Protein AF-A0A3D8QFD7-F1 (afdb_monomer)

Nearest PDB structures (foldseek):
  3e4g-assembly1_A  TM=6.552E-01  e=3.205E-01  Bos taurus
  3e2j-assembly4_D  TM=5.083E-01  e=9.705E-02  Bos taurus
  5jh5-assembly1_A  TM=3.296E-01  e=4.564E-02  Homo sapiens
  3mxt-assembly1_A  TM=2.312E-01  e=1.127E+00  Campylobacter jejuni subsp. jejuni NCTC 11168 = ATCC 700819
  2zpu-assembly1_A  TM=3.518E-01  e=4.784E+00  Schizosaccharomyces pombe

pLDDT: mean 76.72, std 21.66, range [30.0, 97.69]

Solvent-accessible surface area (backbone atoms only — not comparable to full-atom values): 16270 Å² total; per-residue (Å²): 111,67,71,58,43,31,63,76,39,24,69,65,32,31,78,73,60,31,69,44,80,48,80,38,54,75,74,86,64,56,57,65,59,60,56,55,72,65,48,39,92,82,53,44,34,35,28,34,40,36,38,33,28,62,74,32,46,68,71,53,61,56,49,54,49,70,32,55,24,30,32,26,42,33,44,30,39,69,95,67,84,76,78,70,64,93,84,58,92,65,67,62,33,71,66,37,41,68,52,41,40,52,49,28,53,37,23,68,75,69,58,22,38,58,49,23,29,33,41,37,42,29,44,30,68,67,26,40,51,66,33,50,49,25,54,60,54,35,81,46,46,44,38,42,36,38,31,45,22,60,36,42,58,62,49,46,76,76,47,72,48,64,59,32,35,81,72,49,79,39,84,42,83,75,76,58,70,64,57,55,39,52,53,57,49,64,70,45,74,89,50,64,72,71,77,47,40,18,35,39,39,40,34,39,37,70,71,85,76,73,86,63,88,69,89,58,95,43,47,22,36,34,32,34,37,68,86,71,61,87,81,70,74,81,76,76,80,78,70,88,72,85,81,84,80,85,89,80,90,87,91,86,88,88,84,90,81,80,90,84,87,81,88,79,91,78,77,77,75,76,74,66,70,83,79,117

Organism: NCBI:txid1810919

Structure (mmCIF, N/CA/C/O backbone):
data_AF-A0A3D8QFD7-F1
#
_entry.id   AF-A0A3D8QFD7-F1
#
loop_
_atom_site.group_PDB
_atom_site.id
_atom_site.type_symbol
_atom_site.label_atom_id
_atom_site.label_alt_id
_atom_site.label_comp_id
_atom_site.label_asym_id
_atom_site.label_entity_id
_atom_site.label_seq_id
_atom_site.pdbx_PDB_ins_code
_atom_site.Cartn_x
_atom_site.Cartn_y
_atom_site.Cartn_z
_atom_site.occupancy
_atom_site.B_iso_or_equiv
_atom_site.auth_seq_id
_atom_site.auth_comp_id
_atom_site.auth_asym_id
_atom_site.auth_atom_id
_atom_site.pdbx_PDB_model_num
ATOM 1 N N . MET A 1 1 ? -14.743 15.882 12.146 1.00 81.38 1 MET A N 1
ATOM 2 C CA . MET A 1 1 ? -16.026 15.329 12.632 1.00 81.38 1 MET A CA 1
ATOM 3 C C . MET A 1 1 ? -16.192 13.847 12.290 1.00 81.38 1 MET A C 1
ATOM 5 O O . MET A 1 1 ? -16.342 13.070 13.218 1.00 81.38 1 MET A O 1
ATOM 9 N N . TRP A 1 2 ? -16.069 13.422 11.021 1.00 90.62 2 TRP A N 1
ATOM 10 C CA . TRP A 1 2 ? -16.277 12.012 10.620 1.00 90.62 2 TRP A CA 1
ATOM 11 C C . TRP A 1 2 ? -15.454 10.986 11.425 1.00 90.62 2 TRP A C 1
ATOM 13 O O . TRP A 1 2 ? -16.029 10.057 11.969 1.00 90.62 2 TRP A O 1
ATOM 23 N N . LYS A 1 3 ? -14.139 11.197 11.612 1.00 88.62 3 LYS A N 1
ATOM 24 C CA . LYS A 1 3 ? -13.280 10.286 12.407 1.00 88.62 3 LYS A CA 1
ATOM 25 C C . LYS A 1 3 ? -13.788 10.073 13.839 1.00 88.62 3 LYS A C 1
ATOM 27 O O . LYS A 1 3 ? -13.703 8.962 14.354 1.00 88.62 3 LYS A O 1
ATOM 32 N N . LEU A 1 4 ? -14.312 11.123 14.476 1.00 88.50 4 LEU A N 1
ATOM 33 C CA . LEU A 1 4 ? -14.867 11.035 15.829 1.00 88.50 4 LEU A CA 1
ATOM 34 C C . LEU A 1 4 ? -16.116 10.147 15.828 1.00 88.50 4 LEU A C 1
ATOM 36 O O . LEU A 1 4 ? -16.196 9.211 16.616 1.00 88.50 4 LEU A O 1
ATOM 40 N N . LEU A 1 5 ? -17.034 10.386 14.888 1.00 89.19 5 LEU A N 1
ATOM 41 C CA . LEU A 1 5 ? -18.240 9.573 14.721 1.00 89.19 5 LEU A CA 1
ATOM 42 C C . LEU A 1 5 ? -17.896 8.115 14.399 1.00 89.19 5 LEU A C 1
ATOM 44 O O . LEU A 1 5 ? -18.433 7.218 15.031 1.00 89.19 5 LEU A O 1
ATOM 48 N N . ALA A 1 6 ? -16.933 7.874 13.508 1.00 89.38 6 ALA A N 1
ATOM 49 C CA . ALA A 1 6 ? -16.492 6.530 13.132 1.00 89.38 6 ALA A CA 1
ATOM 50 C C . ALA A 1 6 ? -15.822 5.781 14.293 1.00 89.38 6 ALA A C 1
ATOM 52 O O . ALA A 1 6 ? -15.779 4.555 14.314 1.00 89.38 6 ALA A O 1
ATOM 53 N N . THR A 1 7 ? -15.280 6.516 15.265 1.00 88.31 7 THR A N 1
ATOM 54 C CA . THR A 1 7 ? -14.644 5.930 16.447 1.00 88.31 7 THR A CA 1
ATOM 55 C C . THR A 1 7 ? -15.668 5.626 17.541 1.00 88.31 7 THR A C 1
ATOM 57 O O . THR A 1 7 ? -15.580 4.561 18.146 1.00 88.31 7 THR A O 1
ATOM 60 N N . VAL A 1 8 ? -16.624 6.532 17.785 1.00 90.50 8 VAL A N 1
ATOM 61 C CA . VAL A 1 8 ? -17.597 6.438 18.893 1.00 90.50 8 VAL A CA 1
ATOM 62 C C . VAL A 1 8 ? -18.866 5.668 18.502 1.00 90.50 8 VAL A C 1
ATOM 64 O O . VAL A 1 8 ? -19.419 4.953 19.330 1.00 90.50 8 VAL A O 1
ATOM 67 N N . TYR A 1 9 ? -19.301 5.772 17.245 1.00 89.00 9 TYR A N 1
ATOM 68 C CA . TYR A 1 9 ? -20.552 5.207 16.725 1.00 89.00 9 TYR A CA 1
ATOM 69 C C . TYR A 1 9 ? -20.335 4.429 15.411 1.00 89.00 9 TYR A C 1
ATOM 71 O O . TYR A 1 9 ? -20.946 4.759 14.391 1.00 89.00 9 TYR A O 1
ATOM 79 N N . PRO A 1 10 ? -19.437 3.424 15.375 1.00 85.94 10 PRO A N 1
ATOM 80 C CA . PRO A 1 10 ? -19.068 2.752 14.129 1.00 85.94 10 PRO A CA 1
ATOM 81 C C . PRO A 1 10 ? -20.246 2.061 13.438 1.00 85.94 10 PRO A C 1
ATOM 83 O O . PRO A 1 10 ? -20.370 2.175 12.224 1.00 85.94 10 PRO A O 1
ATOM 86 N N . SER A 1 11 ? -21.126 1.398 14.192 1.00 86.19 11 SER A N 1
ATOM 87 C CA . SER A 1 11 ? -22.285 0.682 13.641 1.00 86.19 11 SER A CA 1
ATOM 88 C C . SER A 1 11 ? -23.317 1.640 13.045 1.00 86.19 11 SER A C 1
ATOM 90 O O . SER A 1 11 ? -23.736 1.472 11.908 1.00 86.19 11 SER A O 1
ATOM 92 N N . GLN A 1 12 ? -23.658 2.712 13.765 1.00 86.38 12 GLN A N 1
ATOM 93 C CA . GLN A 1 12 ? -24.614 3.714 13.283 1.00 86.38 12 GLN A CA 1
ATOM 94 C C . GLN A 1 12 ? -24.064 4.471 12.071 1.00 86.38 12 GLN A C 1
ATOM 96 O O . GLN A 1 12 ? -24.800 4.806 11.142 1.00 86.38 12 GLN A O 1
ATOM 101 N N . LEU A 1 13 ? -22.756 4.747 12.064 1.00 85.31 13 LEU A N 1
ATOM 102 C CA . LEU A 1 13 ? -22.119 5.398 10.928 1.00 85.31 13 LEU A CA 1
ATOM 103 C C . LEU A 1 13 ? -22.023 4.462 9.722 1.00 85.31 13 LEU A C 1
ATOM 105 O O . LEU A 1 13 ? -22.154 4.926 8.597 1.00 85.31 13 LEU A O 1
ATOM 109 N N . ALA A 1 14 ? -21.841 3.160 9.932 1.00 83.06 14 ALA A N 1
ATOM 110 C CA . ALA A 1 14 ? -21.864 2.182 8.853 1.00 83.06 14 ALA A CA 1
ATOM 111 C C . ALA A 1 14 ? -23.217 2.126 8.132 1.00 83.06 14 ALA A C 1
ATOM 113 O O . ALA A 1 14 ? -23.252 1.951 6.918 1.00 83.06 14 ALA A O 1
ATOM 114 N N . GLU A 1 15 ? -24.317 2.326 8.857 1.00 83.00 15 GLU A N 1
ATOM 115 C CA . GLU A 1 15 ? -25.666 2.368 8.282 1.00 83.00 15 GLU A CA 1
ATOM 116 C C . GLU A 1 15 ? -25.946 3.666 7.507 1.00 83.00 15 GLU A C 1
ATOM 118 O O . GLU A 1 15 ? -26.703 3.660 6.539 1.00 83.00 15 GLU A O 1
ATOM 123 N N . THR A 1 16 ? -25.343 4.784 7.924 1.00 82.44 16 THR A N 1
ATOM 124 C CA . THR A 1 16 ? -25.691 6.128 7.429 1.00 82.44 16 THR A CA 1
ATOM 125 C C . THR A 1 16 ? -24.664 6.714 6.459 1.00 82.44 16 THR A C 1
ATOM 127 O O . THR A 1 16 ? -25.022 7.159 5.372 1.00 82.44 16 THR A O 1
ATOM 130 N N . GLU A 1 17 ? -23.382 6.697 6.820 1.00 82.75 17 GLU A N 1
ATOM 131 C CA . GLU A 1 17 ? -22.266 7.231 6.031 1.00 82.75 17 GLU A CA 1
ATOM 132 C C . GLU A 1 17 ? -21.045 6.306 6.117 1.00 82.75 17 GLU A C 1
ATOM 134 O O . GLU A 1 17 ? -19.971 6.666 6.618 1.00 82.75 17 GLU A O 1
ATOM 139 N N . GLN A 1 18 ? -21.205 5.094 5.582 1.00 85.50 18 GLN A N 1
ATOM 140 C CA . GLN A 1 18 ? -20.162 4.073 5.599 1.00 85.50 18 GLN A CA 1
ATOM 141 C C . GLN A 1 18 ? -18.865 4.516 4.910 1.00 85.50 18 GLN A C 1
ATOM 143 O O . GLN A 1 18 ? -17.789 4.039 5.249 1.00 85.50 18 GLN A O 1
ATOM 148 N N . TYR A 1 19 ? -18.944 5.401 3.920 1.00 91.06 19 TYR A N 1
ATOM 149 C CA . TYR A 1 19 ? -17.808 5.785 3.093 1.00 91.06 19 TYR A CA 1
ATOM 150 C C . TYR A 1 19 ? -17.572 7.289 3.150 1.00 91.06 19 TYR A C 1
ATOM 152 O O . TYR A 1 19 ? -18.473 8.082 2.873 1.00 91.06 19 TYR A O 1
ATOM 160 N N . ARG A 1 20 ? -16.329 7.683 3.434 1.00 93.31 20 ARG A N 1
ATOM 161 C CA . ARG A 1 20 ? -15.883 9.072 3.362 1.00 93.31 20 ARG A CA 1
ATOM 162 C C . ARG A 1 20 ? -14.625 9.185 2.526 1.00 93.31 20 ARG A C 1
ATOM 164 O O . ARG A 1 20 ? -13.638 8.530 2.825 1.00 93.31 20 ARG A O 1
ATOM 171 N N . SER A 1 21 ? -14.642 10.080 1.545 1.00 93.31 21 SER A N 1
ATOM 172 C CA . SER A 1 21 ? -13.460 10.420 0.754 1.00 93.31 21 SER A CA 1
ATOM 173 C C . SER A 1 21 ? -12.894 11.776 1.171 1.00 93.31 21 SER A C 1
ATOM 175 O O . SER A 1 21 ? -13.648 12.719 1.442 1.00 93.31 21 SER A O 1
ATOM 177 N N . VAL A 1 22 ? -11.569 11.864 1.258 1.00 94.00 22 VAL A N 1
ATOM 178 C CA . VAL A 1 22 ? -10.815 13.095 1.494 1.00 94.00 22 VAL A CA 1
ATOM 179 C C . VAL A 1 22 ? -9.602 13.098 0.571 1.00 94.00 22 VAL A C 1
ATOM 181 O O . VAL A 1 22 ? -8.750 12.218 0.658 1.00 94.00 22 VAL A O 1
ATOM 184 N N . GLU A 1 23 ? -9.512 14.115 -0.280 1.00 93.19 23 GLU A N 1
ATOM 185 C CA . GLU A 1 23 ? -8.399 14.306 -1.208 1.00 93.19 23 GLU A CA 1
ATOM 186 C C . GLU A 1 23 ? -7.603 15.557 -0.812 1.00 93.19 23 GLU A C 1
ATOM 188 O O . GLU A 1 23 ? -8.161 16.645 -0.659 1.00 93.19 23 GLU A O 1
ATOM 193 N N . ILE A 1 24 ? -6.291 15.402 -0.630 1.00 91.38 24 ILE A N 1
ATOM 194 C CA . ILE A 1 24 ? -5.345 16.481 -0.339 1.00 91.38 24 ILE A CA 1
ATOM 195 C C . ILE A 1 24 ? -4.365 16.572 -1.506 1.00 91.38 24 ILE A C 1
ATOM 197 O O . ILE A 1 24 ? -3.350 15.886 -1.515 1.00 91.38 24 ILE A O 1
ATOM 201 N N . GLU A 1 25 ? -4.653 17.411 -2.498 1.00 86.50 25 GLU A N 1
ATOM 202 C CA . GLU A 1 25 ? -3.818 17.519 -3.707 1.00 86.50 25 GLU A CA 1
ATOM 203 C C . GLU A 1 25 ? -2.448 18.151 -3.428 1.00 86.50 25 GLU A C 1
ATOM 205 O O . GLU A 1 25 ? -1.437 17.688 -3.945 1.00 86.50 25 GLU A O 1
ATOM 210 N N . ASN A 1 26 ? -2.415 19.172 -2.566 1.00 85.31 26 ASN A N 1
ATOM 211 C CA . ASN A 1 26 ? -1.213 19.929 -2.220 1.00 85.31 26 ASN A CA 1
ATOM 212 C C . ASN A 1 26 ? -0.968 19.858 -0.705 1.00 85.31 26 ASN A C 1
ATOM 214 O O . ASN A 1 26 ? -1.520 20.677 0.042 1.00 85.31 26 ASN A O 1
ATOM 218 N N . PRO A 1 27 ? -0.193 18.865 -0.230 1.00 85.50 27 PRO A N 1
ATOM 219 C CA . PRO A 1 27 ? 0.127 18.699 1.184 1.00 85.50 27 PRO A CA 1
ATOM 220 C C . PRO A 1 27 ? 0.808 19.953 1.751 1.00 85.50 27 PRO A C 1
ATOM 222 O O . PRO A 1 27 ? 1.834 20.392 1.243 1.00 85.50 27 PRO A O 1
ATOM 225 N N . LYS A 1 28 ? 0.227 20.536 2.807 1.00 87.44 28 LYS A N 1
ATOM 226 C CA . LYS A 1 28 ? 0.777 21.712 3.517 1.00 87.44 28 LYS A CA 1
ATOM 227 C C . LYS A 1 28 ? 1.447 21.357 4.844 1.00 87.44 28 LYS A C 1
ATOM 229 O O . LYS A 1 28 ? 2.180 22.165 5.399 1.00 87.44 28 LYS A O 1
ATOM 234 N N . LEU A 1 29 ? 1.138 20.177 5.372 1.00 88.31 29 LEU A N 1
ATOM 235 C CA . LEU A 1 29 ? 1.730 19.618 6.586 1.00 88.31 29 LEU A CA 1
ATOM 236 C C . LEU A 1 29 ? 2.776 18.565 6.221 1.00 88.31 29 LEU A C 1
ATOM 238 O O . LEU A 1 29 ? 2.848 18.123 5.072 1.00 88.31 29 LEU A O 1
ATOM 242 N N . SER A 1 30 ? 3.554 18.120 7.209 1.00 89.44 30 SER A N 1
ATOM 243 C CA . SER A 1 30 ? 4.461 16.998 6.991 1.00 89.44 30 SER A CA 1
ATOM 244 C C . SER A 1 30 ? 3.670 15.725 6.665 1.00 89.44 30 SER A C 1
ATOM 246 O O . SER A 1 30 ? 2.554 15.517 7.154 1.00 89.44 30 SER A O 1
ATOM 248 N N . MET A 1 31 ? 4.253 14.826 5.871 1.00 90.25 31 MET A N 1
ATOM 249 C CA . MET A 1 31 ? 3.614 13.538 5.578 1.00 90.25 31 MET A CA 1
ATOM 250 C C . MET A 1 31 ? 3.329 12.727 6.836 1.00 90.25 31 MET A C 1
ATOM 252 O O . MET A 1 31 ? 2.292 12.074 6.926 1.00 90.25 31 MET A O 1
ATOM 256 N N . LYS A 1 32 ? 4.208 12.813 7.838 1.00 91.31 32 LYS A N 1
ATOM 257 C CA . LYS A 1 32 ? 4.000 12.181 9.141 1.00 91.31 32 LYS A CA 1
ATOM 258 C C . LYS A 1 32 ? 2.690 12.643 9.788 1.00 91.31 32 LYS A C 1
ATOM 260 O O . LYS A 1 32 ? 1.946 11.807 10.304 1.00 91.31 32 LYS A O 1
ATOM 265 N N . ASP A 1 33 ? 2.384 13.938 9.714 1.00 92.69 33 ASP A N 1
ATOM 266 C CA . ASP A 1 33 ? 1.154 14.496 10.277 1.00 92.69 33 ASP A CA 1
ATOM 267 C C . ASP A 1 33 ? -0.071 13.981 9.522 1.00 92.69 33 ASP A C 1
ATOM 269 O O . ASP A 1 33 ? -1.012 13.498 10.150 1.00 92.69 33 ASP A O 1
ATOM 273 N N . TYR A 1 34 ? -0.045 13.966 8.186 1.00 94.25 34 TYR A N 1
ATOM 274 C CA . TYR A 1 34 ? -1.146 13.404 7.398 1.00 94.25 34 TYR A CA 1
ATOM 275 C C . TYR A 1 34 ? -1.375 11.915 7.675 1.00 94.25 34 TYR A C 1
ATOM 277 O O . TYR A 1 34 ? -2.513 11.501 7.896 1.00 94.25 34 TYR A O 1
ATOM 285 N N . LEU A 1 35 ? -0.314 11.106 7.729 1.00 93.69 35 LEU A N 1
ATOM 286 C CA . LEU A 1 35 ? -0.432 9.679 8.037 1.00 93.69 35 LEU A CA 1
ATOM 287 C C . LEU A 1 35 ? -0.974 9.460 9.458 1.00 93.69 35 LEU A C 1
ATOM 289 O O . LEU A 1 35 ? -1.776 8.551 9.672 1.00 93.69 35 LEU A O 1
ATOM 293 N N . SER A 1 36 ? -0.630 10.321 10.423 1.00 92.69 36 SER A N 1
ATOM 294 C CA . SER A 1 36 ? -1.177 10.249 11.786 1.00 92.69 36 SER A CA 1
ATOM 295 C C . SER A 1 36 ? -2.704 10.408 11.832 1.00 92.69 36 SER A C 1
ATOM 297 O O . SER A 1 36 ? -3.374 9.752 12.634 1.00 92.69 36 SER A O 1
ATOM 299 N N . LEU A 1 37 ? -3.286 11.194 10.917 1.00 92.06 37 LEU A N 1
ATOM 300 C CA . LEU A 1 37 ? -4.737 11.386 10.832 1.00 92.06 37 LEU A CA 1
ATOM 301 C C . LEU A 1 37 ? -5.470 10.093 10.457 1.00 92.06 37 LEU A C 1
ATOM 303 O O . LEU A 1 37 ? -6.609 9.891 10.887 1.00 92.06 37 LEU A O 1
ATOM 307 N N . THR A 1 38 ? -4.805 9.196 9.729 1.00 92.81 38 THR A N 1
ATOM 308 C CA . THR A 1 38 ? -5.383 7.932 9.250 1.00 92.81 38 THR A CA 1
ATOM 309 C C . THR A 1 38 ? -5.340 6.804 10.287 1.00 92.81 38 THR A C 1
ATOM 311 O O . THR A 1 38 ? -6.048 5.810 10.155 1.00 92.81 38 THR A O 1
ATOM 314 N N . LYS A 1 39 ? -4.574 6.962 11.371 1.00 93.25 39 LYS A N 1
ATOM 315 C CA . LYS A 1 39 ? -4.436 5.924 12.398 1.00 93.25 39 LYS A CA 1
ATOM 316 C C . LYS A 1 39 ? -5.698 5.792 13.256 1.00 93.25 39 LYS A C 1
ATOM 318 O O . LYS A 1 39 ? -6.272 6.797 13.699 1.00 93.25 39 LYS A O 1
ATOM 323 N N . SER A 1 40 ? -6.080 4.543 13.515 1.00 89.75 40 SER A N 1
ATOM 324 C CA . SER A 1 40 ? -7.127 4.146 14.457 1.00 89.75 40 SER A CA 1
ATOM 325 C C . SER A 1 40 ? -6.628 3.010 15.342 1.00 89.75 40 SER A C 1
ATOM 327 O O . SER A 1 40 ? -6.365 1.917 14.843 1.00 89.75 40 SER A O 1
ATOM 329 N N . ASP A 1 41 ? -6.517 3.252 16.648 1.00 85.56 41 ASP A N 1
ATOM 330 C CA . ASP A 1 41 ? -6.096 2.218 17.601 1.00 85.56 41 ASP A CA 1
ATOM 331 C C . ASP A 1 41 ? -7.219 1.223 17.916 1.00 85.56 41 ASP A C 1
ATOM 333 O O . ASP A 1 41 ? -6.947 0.051 18.161 1.00 85.56 41 ASP A O 1
ATOM 337 N N . SER A 1 42 ? -8.481 1.665 17.860 1.00 87.31 42 SER A N 1
ATOM 338 C CA . SER A 1 42 ? -9.645 0.808 18.113 1.00 87.31 42 SER A CA 1
ATOM 339 C C . SER A 1 42 ? -10.022 -0.077 16.926 1.00 87.31 42 SER A C 1
ATOM 341 O O . SER A 1 42 ? -10.805 -1.004 17.091 1.00 87.31 42 SER A O 1
ATOM 343 N N . LEU A 1 43 ? -9.484 0.199 15.729 1.00 89.44 43 LEU A N 1
ATOM 344 C CA . LEU A 1 43 ? -9.814 -0.495 14.475 1.00 89.44 43 LEU A CA 1
ATOM 345 C C . LEU A 1 43 ? -11.306 -0.431 14.083 1.00 89.44 43 LEU A C 1
ATOM 347 O O . LEU A 1 43 ? -11.730 -1.161 13.190 1.00 89.44 43 LEU A O 1
ATOM 351 N N . ASN A 1 44 ? -12.075 0.484 14.686 1.00 90.56 44 ASN A N 1
ATOM 352 C CA . ASN A 1 44 ? -13.515 0.671 14.446 1.00 90.56 44 ASN A CA 1
ATOM 353 C C . ASN A 1 44 ? -13.855 1.147 13.025 1.00 90.56 44 ASN A C 1
ATOM 355 O O . ASN A 1 44 ? -15.009 1.118 12.616 1.00 90.56 44 ASN A O 1
ATOM 359 N N . TRP A 1 45 ? -12.857 1.611 12.277 1.00 92.88 45 TRP A N 1
ATOM 360 C CA . TRP A 1 45 ? -12.989 2.086 10.906 1.00 92.88 45 TRP A CA 1
ATOM 361 C C . TRP A 1 45 ? -11.704 1.791 10.134 1.00 92.88 45 TRP A C 1
ATOM 363 O O . TRP A 1 45 ? -10.616 1.695 10.714 1.00 92.88 45 TRP A O 1
ATOM 373 N N . ARG A 1 46 ? -11.824 1.631 8.818 1.00 93.94 46 ARG A N 1
ATOM 374 C CA . ARG A 1 46 ? -10.744 1.214 7.916 1.00 93.94 46 ARG A CA 1
ATOM 375 C C . ARG A 1 46 ? -10.246 2.373 7.069 1.00 93.94 46 ARG A C 1
ATOM 377 O O . ARG A 1 46 ? -10.978 3.327 6.818 1.00 93.94 46 ARG A O 1
ATOM 384 N N . VAL A 1 47 ? -9.003 2.264 6.609 1.00 95.94 47 VAL A N 1
ATOM 385 C CA . VAL A 1 47 ? -8.395 3.240 5.699 1.00 95.94 47 VAL A CA 1
ATOM 386 C C . VAL A 1 47 ? -8.050 2.598 4.374 1.00 95.94 47 VAL A C 1
ATOM 388 O O . VAL A 1 47 ? -7.396 1.555 4.320 1.00 95.94 47 VAL A O 1
ATOM 391 N N . VAL A 1 48 ? -8.460 3.276 3.318 1.00 96.50 48 VAL A N 1
ATOM 392 C CA . VAL A 1 48 ? -7.995 3.107 1.951 1.00 96.50 48 VAL A CA 1
ATOM 393 C C . VAL A 1 48 ? -7.065 4.289 1.685 1.00 96.50 48 VAL A C 1
ATOM 395 O O . VAL A 1 48 ? -7.507 5.430 1.736 1.00 96.50 48 VAL A O 1
ATOM 398 N N . LEU A 1 49 ? -5.766 4.040 1.517 1.00 97.06 49 LEU A N 1
ATOM 399 C CA . LEU A 1 49 ? -4.758 5.098 1.402 1.00 97.06 49 LEU A CA 1
ATOM 400 C C . LEU A 1 49 ? -4.223 5.166 -0.023 1.00 97.06 49 LEU A C 1
ATOM 402 O O . LEU A 1 49 ? -3.633 4.203 -0.506 1.00 97.06 49 LEU A O 1
ATOM 406 N N . THR A 1 50 ? -4.353 6.329 -0.646 1.00 95.12 50 THR A N 1
ATOM 407 C CA . THR A 1 50 ? -3.751 6.639 -1.942 1.00 95.12 50 THR A CA 1
ATOM 408 C C . THR A 1 50 ? -2.674 7.703 -1.737 1.00 95.12 50 THR A C 1
ATOM 410 O O . THR A 1 50 ? -2.959 8.796 -1.256 1.00 95.12 50 THR A O 1
ATOM 413 N N . LEU A 1 51 ? -1.421 7.393 -2.062 1.00 93.31 51 LEU A N 1
ATOM 414 C CA . LEU A 1 51 ? -0.266 8.238 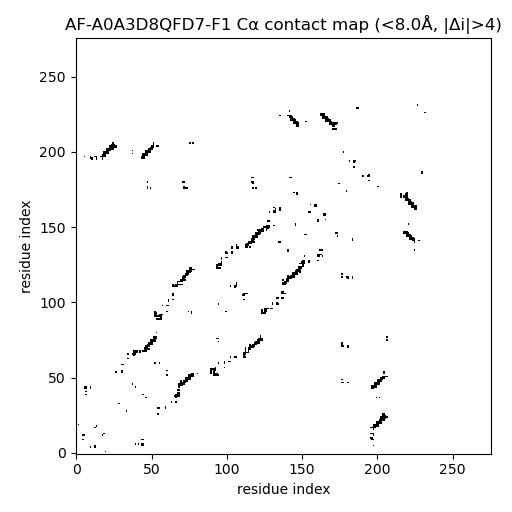-1.765 1.00 93.31 51 LEU A CA 1
ATOM 415 C C . LEU A 1 51 ? 0.592 8.469 -3.009 1.00 93.31 51 LEU A C 1
ATOM 417 O O . LEU A 1 51 ? 1.104 7.526 -3.613 1.00 93.31 51 LEU A O 1
ATOM 421 N N . ALA A 1 52 ? 0.809 9.735 -3.358 1.00 90.00 52 ALA A N 1
ATOM 422 C CA . ALA A 1 52 ? 1.852 10.104 -4.302 1.00 90.00 52 ALA A CA 1
ATOM 423 C C . ALA A 1 52 ? 3.214 10.096 -3.583 1.00 90.00 52 ALA A C 1
ATOM 425 O O . ALA A 1 52 ? 3.459 10.897 -2.678 1.00 90.00 52 ALA A O 1
ATOM 426 N N . SER A 1 53 ? 4.107 9.189 -3.982 1.00 86.75 53 SER A N 1
ATOM 427 C CA . SER A 1 53 ? 5.426 8.990 -3.361 1.00 86.75 53 SER A CA 1
ATOM 428 C C . SER A 1 53 ? 6.320 10.231 -3.440 1.00 86.75 53 SER A C 1
ATOM 430 O O . SER A 1 53 ? 7.194 10.404 -2.602 1.00 86.75 53 SER A O 1
ATOM 432 N N . SER A 1 54 ? 6.053 11.151 -4.374 1.00 83.94 54 SER A N 1
ATOM 433 C CA . SER A 1 54 ? 6.767 12.427 -4.506 1.00 83.94 54 SER A CA 1
ATOM 434 C C . SER A 1 54 ? 6.695 13.325 -3.275 1.00 83.94 54 SER A C 1
ATOM 436 O O . SER A 1 54 ? 7.553 14.184 -3.111 1.00 83.94 54 SER A O 1
ATOM 438 N N . TYR A 1 55 ? 5.692 13.138 -2.416 1.00 84.50 55 TYR A N 1
ATOM 439 C CA . TYR A 1 55 ? 5.554 13.904 -1.179 1.00 84.50 55 TYR A CA 1
ATOM 440 C C . TYR A 1 55 ? 6.141 13.182 0.037 1.00 84.50 55 TYR A C 1
ATOM 442 O O . TYR A 1 55 ? 6.226 13.792 1.096 1.00 84.50 55 TYR A O 1
ATOM 450 N N . ALA A 1 56 ? 6.550 11.914 -0.094 1.00 87.88 56 ALA A N 1
ATOM 451 C CA . ALA A 1 56 ? 6.993 11.075 1.015 1.00 87.88 56 ALA A CA 1
ATOM 452 C C . ALA A 1 56 ? 8.470 10.671 0.893 1.00 87.88 56 ALA A C 1
ATOM 454 O O . ALA A 1 56 ? 8.951 10.231 -0.149 1.00 87.88 56 ALA A O 1
ATOM 455 N N . ARG A 1 57 ? 9.188 10.757 2.009 1.00 89.69 57 ARG A N 1
ATOM 456 C CA . ARG A 1 57 ? 10.547 10.245 2.197 1.00 89.69 57 ARG A CA 1
ATOM 457 C C . ARG A 1 57 ? 10.513 8.786 2.643 1.00 89.69 57 ARG A C 1
ATOM 459 O O . ARG A 1 57 ? 9.502 8.287 3.139 1.00 89.69 57 ARG A O 1
ATOM 466 N N . ILE A 1 58 ? 11.663 8.115 2.566 1.00 91.00 58 ILE A N 1
ATOM 467 C CA . ILE A 1 58 ? 11.826 6.713 2.996 1.00 91.00 58 ILE A CA 1
ATOM 468 C C . ILE A 1 58 ? 11.217 6.434 4.386 1.00 91.00 58 ILE A C 1
ATOM 470 O O . ILE A 1 58 ? 10.450 5.476 4.487 1.00 91.00 58 ILE A O 1
ATOM 474 N N . PRO A 1 59 ? 11.477 7.229 5.449 1.00 91.94 59 PRO A N 1
ATOM 475 C CA . PRO A 1 59 ? 10.919 6.934 6.771 1.00 91.94 59 PRO A CA 1
ATOM 476 C C . PRO A 1 59 ? 9.390 7.010 6.806 1.00 91.94 59 PRO A C 1
ATOM 478 O O . PRO A 1 59 ? 8.752 6.253 7.529 1.00 91.94 59 PRO A O 1
ATOM 481 N N . GLU A 1 60 ? 8.797 7.900 6.011 1.00 93.00 60 GLU A N 1
ATOM 482 C CA . GLU A 1 60 ? 7.345 8.065 5.928 1.00 93.00 60 GLU A CA 1
ATOM 483 C C . GLU A 1 60 ? 6.708 6.901 5.157 1.00 93.00 60 GLU A C 1
ATOM 485 O O . GLU A 1 60 ? 5.680 6.384 5.588 1.00 93.00 60 GLU A O 1
ATOM 490 N N . LEU A 1 61 ? 7.355 6.421 4.086 1.00 93.81 61 LEU A N 1
ATOM 491 C CA . LEU A 1 61 ? 6.937 5.213 3.368 1.00 93.81 61 LEU A CA 1
ATOM 492 C C . LEU A 1 61 ? 7.032 3.968 4.259 1.00 93.81 61 LEU A C 1
ATOM 494 O O . LEU A 1 61 ? 6.087 3.185 4.330 1.00 93.81 61 LEU A O 1
ATOM 498 N N . VAL A 1 62 ? 8.136 3.790 4.989 1.00 95.00 62 VAL A N 1
ATOM 499 C CA . VAL A 1 62 ? 8.265 2.694 5.964 1.00 95.00 62 VAL A CA 1
ATOM 500 C C . VAL A 1 62 ? 7.189 2.821 7.048 1.00 95.00 62 VAL A C 1
ATOM 502 O O . VAL A 1 62 ? 6.514 1.838 7.339 1.00 95.00 62 VAL A O 1
ATOM 505 N N . GLY A 1 63 ? 6.944 4.035 7.551 1.00 94.38 63 GLY A N 1
ATOM 506 C CA . GLY A 1 63 ? 5.961 4.343 8.594 1.00 94.38 63 GLY A CA 1
ATOM 507 C C . GLY A 1 63 ? 4.495 4.059 8.240 1.00 94.38 63 GLY A C 1
ATOM 508 O O . GLY A 1 63 ? 3.659 4.018 9.144 1.00 94.38 63 GLY A O 1
ATOM 509 N N . ILE A 1 64 ? 4.159 3.783 6.972 1.00 96.38 64 ILE A N 1
ATOM 510 C CA . ILE A 1 64 ? 2.820 3.298 6.578 1.00 96.38 64 ILE A CA 1
ATOM 511 C C . ILE A 1 64 ? 2.450 2.022 7.356 1.00 96.38 64 ILE A C 1
ATOM 513 O O . ILE A 1 64 ? 1.282 1.819 7.687 1.00 96.38 64 ILE A O 1
ATOM 517 N N . SER A 1 65 ? 3.437 1.200 7.734 1.00 95.50 65 SER A N 1
ATOM 518 C CA . SER A 1 65 ? 3.234 -0.008 8.545 1.00 95.50 65 SER A CA 1
ATOM 519 C C . SER A 1 65 ? 2.592 0.252 9.910 1.00 95.50 65 SER A C 1
ATOM 521 O O . SER A 1 65 ? 2.020 -0.658 10.506 1.00 95.50 65 SER A O 1
ATOM 523 N N . GLU A 1 66 ? 2.690 1.478 10.429 1.00 95.44 66 GLU A N 1
ATOM 524 C CA . GLU A 1 66 ? 2.098 1.866 11.711 1.00 95.44 66 GLU A CA 1
ATOM 525 C C . GLU A 1 66 ? 0.575 2.075 11.623 1.00 95.44 66 GLU A C 1
ATOM 527 O O . GLU A 1 66 ? -0.096 2.173 12.652 1.00 95.44 66 GLU A O 1
ATOM 532 N N . ILE A 1 67 ? 0.005 2.148 10.415 1.00 96.25 67 ILE A N 1
ATOM 533 C CA . ILE A 1 67 ? -1.435 2.320 10.189 1.00 96.25 67 ILE A CA 1
ATOM 534 C C . ILE A 1 67 ? -2.113 0.948 10.276 1.00 96.25 67 ILE A C 1
ATOM 536 O O . ILE A 1 67 ? -2.348 0.265 9.280 1.00 96.25 67 ILE A O 1
ATOM 540 N N . LYS A 1 68 ? -2.436 0.523 11.499 1.00 94.69 68 LYS A N 1
ATOM 541 C CA . LYS A 1 68 ? -2.996 -0.814 11.769 1.00 94.69 68 LYS A CA 1
ATOM 542 C C . LYS A 1 68 ? -4.345 -1.064 11.091 1.00 94.69 68 LYS A C 1
ATOM 544 O O . LYS A 1 68 ? -4.656 -2.199 10.758 1.00 94.69 68 LYS A O 1
ATOM 549 N N . ASN A 1 69 ? -5.143 -0.024 10.866 1.00 94.81 69 ASN A N 1
ATOM 550 C CA . ASN A 1 69 ? -6.452 -0.107 10.218 1.00 94.81 69 ASN A CA 1
ATOM 551 C C . ASN A 1 69 ? -6.409 0.026 8.681 1.00 94.81 69 ASN A C 1
ATOM 553 O O . ASN A 1 69 ? -7.465 0.150 8.054 1.00 94.81 69 ASN A O 1
ATOM 557 N N . LEU A 1 70 ? -5.221 -0.008 8.070 1.00 96.69 70 LEU A N 1
ATOM 558 C CA . LEU A 1 70 ? -5.043 0.053 6.619 1.00 96.69 70 LEU A CA 1
ATOM 559 C C . LEU A 1 70 ? -5.572 -1.220 5.942 1.00 96.69 70 LEU A C 1
ATOM 561 O O . LEU A 1 70 ? -5.172 -2.331 6.291 1.00 96.69 70 LEU A O 1
ATOM 565 N N . CYS A 1 71 ? -6.455 -1.051 4.957 1.00 95.19 71 CYS A N 1
ATOM 566 C CA . CYS A 1 71 ? -7.106 -2.152 4.242 1.00 95.19 71 CYS A CA 1
ATOM 567 C C . CYS A 1 71 ? -6.800 -2.186 2.739 1.00 95.19 71 CYS A C 1
ATOM 569 O O . CYS A 1 71 ? -6.799 -3.259 2.132 1.00 95.19 71 CYS A O 1
ATOM 571 N N . ALA A 1 72 ? -6.458 -1.043 2.148 1.00 97.06 72 ALA A N 1
ATOM 572 C CA . ALA A 1 72 ? -5.969 -0.963 0.781 1.00 97.06 72 ALA A CA 1
ATOM 573 C C . ALA A 1 72 ? -4.957 0.177 0.642 1.00 97.06 72 ALA A C 1
ATOM 575 O O . ALA A 1 72 ? -5.076 1.196 1.325 1.00 97.06 72 ALA A O 1
ATOM 576 N N . LEU A 1 73 ? -3.975 -0.004 -0.238 1.00 97.69 73 LEU A N 1
ATOM 577 C CA . LEU A 1 73 ? -2.877 0.934 -0.453 1.00 97.69 73 LEU A CA 1
ATOM 578 C C . LEU A 1 73 ? -2.636 1.143 -1.951 1.00 97.69 73 LEU A C 1
ATOM 580 O O . LEU A 1 73 ? -2.464 0.172 -2.678 1.00 97.69 73 LEU A O 1
ATOM 584 N N . ASP A 1 74 ? -2.584 2.388 -2.407 1.00 95.50 74 ASP A N 1
ATOM 585 C CA . ASP A 1 74 ? -2.195 2.776 -3.766 1.00 95.50 74 ASP A CA 1
ATOM 586 C C . ASP A 1 74 ? -1.018 3.739 -3.667 1.00 95.50 74 ASP A C 1
ATOM 588 O O . ASP A 1 74 ? -1.126 4.790 -3.034 1.00 95.50 74 ASP A O 1
ATOM 592 N N . ILE A 1 75 ? 0.120 3.366 -4.248 1.00 94.06 75 ILE A N 1
ATOM 593 C CA . ILE A 1 75 ? 1.311 4.212 -4.273 1.00 94.06 75 ILE A CA 1
ATOM 594 C C . ILE A 1 75 ? 1.654 4.535 -5.713 1.00 94.06 75 ILE A C 1
ATOM 596 O O . ILE A 1 75 ? 2.006 3.654 -6.508 1.00 94.06 75 ILE A O 1
ATOM 600 N N . ALA A 1 76 ? 1.626 5.827 -6.019 1.00 90.00 76 ALA A N 1
ATOM 601 C CA . ALA A 1 76 ? 1.978 6.339 -7.328 1.00 90.00 76 ALA A CA 1
ATOM 602 C C . ALA A 1 76 ? 3.239 7.185 -7.271 1.00 90.00 76 ALA A C 1
ATOM 604 O O . ALA A 1 76 ? 3.342 8.094 -6.454 1.00 90.00 76 ALA A O 1
ATOM 605 N N . THR A 1 77 ? 4.164 6.933 -8.190 1.00 85.88 77 THR A N 1
ATOM 606 C CA . THR A 1 77 ? 5.284 7.843 -8.443 1.00 85.88 77 THR A CA 1
ATOM 607 C C . THR A 1 77 ? 4.933 8.698 -9.662 1.00 85.88 77 THR A C 1
ATOM 609 O O . THR A 1 77 ? 4.942 8.191 -10.785 1.00 85.88 77 THR A O 1
ATOM 612 N N . PRO A 1 78 ? 4.529 9.970 -9.494 1.00 69.81 78 PRO A N 1
ATOM 613 C CA . PRO A 1 78 ? 4.135 10.795 -10.630 1.00 69.81 78 PRO A CA 1
ATOM 614 C C . PRO A 1 78 ? 5.329 11.048 -11.562 1.00 69.81 78 PRO A C 1
ATOM 616 O O . PRO A 1 78 ? 6.402 11.449 -11.127 1.00 69.81 78 PRO A O 1
ATOM 619 N N . ALA A 1 79 ? 5.124 10.866 -12.871 1.00 56.97 79 ALA A N 1
ATOM 620 C CA . ALA A 1 79 ? 6.181 10.980 -13.886 1.00 56.97 79 ALA A CA 1
ATOM 621 C C . ALA A 1 79 ? 6.732 12.408 -14.093 1.00 56.97 79 ALA A C 1
ATOM 623 O O . ALA A 1 79 ? 7.747 12.585 -14.761 1.00 56.97 79 ALA A O 1
ATOM 624 N N . LYS A 1 80 ? 6.046 13.438 -13.582 1.00 53.78 80 LYS A N 1
ATOM 625 C CA . LYS A 1 80 ? 6.485 14.839 -13.635 1.00 53.78 80 LYS A CA 1
ATOM 626 C C . LYS A 1 80 ? 6.114 15.520 -12.324 1.00 53.78 80 LYS A C 1
ATOM 628 O O . LYS A 1 80 ? 4.924 15.727 -12.085 1.00 53.78 80 LYS A O 1
ATOM 633 N N . LEU A 1 81 ? 7.112 15.888 -11.519 1.00 52.66 81 LEU A N 1
ATOM 634 C CA . LEU A 1 81 ? 6.936 16.905 -10.485 1.00 52.66 81 LEU A CA 1
ATOM 635 C C . LEU A 1 81 ? 6.671 18.229 -11.197 1.00 52.66 81 LEU A C 1
ATOM 637 O O . LEU A 1 81 ? 7.595 18.865 -11.696 1.00 52.66 81 LEU A O 1
ATOM 641 N N . HIS A 1 82 ? 5.413 18.637 -11.299 1.00 44.12 82 HIS A N 1
ATOM 642 C CA . HIS A 1 82 ? 5.143 20.036 -11.581 1.00 44.12 82 HIS A CA 1
ATOM 643 C C . HIS A 1 82 ? 5.242 20.786 -10.254 1.00 44.12 82 HIS A C 1
ATOM 645 O O . HIS A 1 82 ? 4.438 20.562 -9.359 1.00 44.12 82 HIS A O 1
ATOM 651 N N . ALA A 1 83 ? 6.263 21.639 -10.152 1.00 43.44 83 ALA A N 1
ATOM 652 C CA . ALA A 1 83 ? 6.389 22.695 -9.153 1.00 43.44 83 ALA A CA 1
ATOM 653 C C . ALA A 1 83 ? 6.248 22.249 -7.684 1.00 43.44 83 ALA A C 1
ATOM 655 O O . ALA A 1 83 ? 5.375 22.741 -6.969 1.00 43.44 83 ALA A O 1
ATOM 656 N N . LEU A 1 84 ? 7.157 21.397 -7.190 1.00 50.34 84 LEU A N 1
ATOM 657 C CA . LEU A 1 84 ? 7.553 21.620 -5.797 1.00 50.34 84 LEU A CA 1
ATOM 658 C C . LEU A 1 84 ? 8.386 22.914 -5.766 1.00 50.34 84 LEU A C 1
ATOM 660 O O . LEU A 1 84 ? 9.228 23.085 -6.650 1.00 50.34 84 LEU A O 1
ATOM 664 N N . PRO A 1 85 ? 8.145 23.835 -4.816 1.00 44.50 85 PRO A N 1
ATOM 665 C CA . PRO A 1 85 ? 9.002 25.000 -4.632 1.00 44.50 85 PRO A CA 1
ATOM 666 C C . PRO A 1 85 ? 10.458 24.542 -4.500 1.00 44.50 85 PRO A C 1
ATOM 668 O O . PRO A 1 85 ? 10.720 23.589 -3.761 1.00 44.50 85 PRO A O 1
ATOM 671 N N . GLU A 1 86 ? 11.376 25.220 -5.198 1.00 45.59 86 GLU A N 1
ATOM 672 C CA . GLU A 1 86 ? 12.822 24.924 -5.224 1.00 45.59 86 GLU A CA 1
ATOM 673 C C . GLU A 1 86 ? 13.473 24.858 -3.824 1.00 45.59 86 GLU A C 1
ATOM 675 O O . GLU A 1 86 ? 14.562 24.315 -3.688 1.00 45.59 86 GLU A O 1
ATOM 680 N N . ASP A 1 87 ? 12.780 25.318 -2.776 1.00 42.44 87 ASP A N 1
ATOM 681 C CA . ASP A 1 87 ? 13.205 25.264 -1.370 1.00 42.44 87 ASP A CA 1
ATOM 682 C C . ASP A 1 87 ? 12.867 23.961 -0.627 1.00 42.44 87 ASP A C 1
ATOM 684 O O . ASP A 1 87 ? 13.165 23.823 0.563 1.00 42.44 87 ASP A O 1
ATOM 688 N N . THR A 1 88 ? 12.233 22.984 -1.279 1.00 48.97 88 THR A N 1
ATOM 689 C CA . THR A 1 88 ? 11.929 21.709 -0.619 1.00 48.97 88 THR A CA 1
ATOM 690 C C . THR A 1 88 ? 12.972 20.673 -1.007 1.00 48.97 88 THR A C 1
ATOM 692 O O . THR A 1 88 ? 12.901 20.090 -2.085 1.00 48.97 88 THR A O 1
ATOM 695 N N . ASP A 1 89 ? 13.903 20.402 -0.089 1.00 47.97 89 ASP A N 1
ATOM 696 C CA . ASP A 1 89 ? 14.932 19.344 -0.130 1.00 47.97 89 ASP A CA 1
ATOM 697 C C . ASP A 1 89 ? 14.317 17.918 -0.071 1.00 47.97 89 ASP A C 1
ATOM 699 O O . ASP A 1 89 ? 14.797 16.991 0.588 1.00 47.97 89 ASP A O 1
ATOM 703 N N . LEU A 1 90 ? 13.156 17.740 -0.707 1.00 53.09 90 LEU A N 1
ATOM 704 C CA . LEU A 1 90 ? 12.451 16.479 -0.843 1.00 53.09 90 LEU A CA 1
ATOM 705 C C . LEU A 1 90 ? 13.086 15.724 -2.001 1.00 53.09 90 LEU A C 1
ATOM 707 O O . LEU A 1 90 ? 12.668 15.828 -3.153 1.00 53.09 90 LEU A O 1
ATOM 711 N N . GLN A 1 91 ? 14.098 14.923 -1.674 1.00 54.03 91 GLN A N 1
ATOM 712 C CA . GLN A 1 91 ? 14.532 13.842 -2.547 1.00 54.03 91 GLN A CA 1
ATOM 713 C C . GLN A 1 91 ? 13.339 12.913 -2.785 1.00 54.03 91 GLN A C 1
ATOM 715 O O . GLN A 1 91 ? 12.968 12.101 -1.933 1.00 54.03 91 GLN A O 1
ATOM 720 N N . VAL A 1 92 ? 12.705 13.097 -3.941 1.00 56.88 92 VAL A N 1
ATOM 721 C CA . VAL A 1 92 ? 11.589 12.297 -4.439 1.00 56.88 92 VAL A CA 1
ATOM 722 C C . VAL A 1 92 ? 11.990 10.836 -4.337 1.00 56.88 92 VAL A C 1
ATOM 724 O O . VAL A 1 92 ? 12.877 10.373 -5.050 1.00 56.88 92 VAL A O 1
ATOM 727 N N . THR A 1 93 ? 11.374 10.118 -3.404 1.00 68.38 93 THR A N 1
ATOM 728 C CA . THR A 1 93 ? 11.735 8.731 -3.144 1.00 68.38 93 THR A CA 1
ATOM 729 C C . THR A 1 93 ? 10.711 7.834 -3.829 1.00 68.38 93 THR A C 1
ATOM 731 O O . THR A 1 93 ? 9.565 7.740 -3.394 1.00 68.38 93 THR A O 1
ATOM 734 N N . ALA A 1 94 ? 11.119 7.155 -4.901 1.00 80.00 94 ALA A N 1
ATOM 735 C CA . ALA A 1 94 ? 10.321 6.080 -5.480 1.00 80.00 94 ALA A CA 1
ATOM 736 C C . ALA A 1 94 ? 10.216 4.893 -4.503 1.00 80.00 94 ALA A C 1
ATOM 738 O O . ALA A 1 94 ? 11.078 4.683 -3.643 1.00 80.00 94 ALA A O 1
ATOM 739 N N . LEU A 1 95 ? 9.158 4.088 -4.626 1.00 89.94 95 LEU A N 1
ATOM 740 C CA . LEU A 1 95 ? 9.051 2.866 -3.837 1.00 89.94 95 LEU A CA 1
ATOM 741 C C . LEU A 1 95 ? 10.082 1.851 -4.349 1.00 89.94 95 LEU A C 1
ATOM 743 O O . LEU A 1 95 ? 10.104 1.531 -5.533 1.00 89.94 95 LEU A O 1
ATOM 747 N N . THR A 1 96 ? 10.918 1.328 -3.453 1.00 92.81 96 THR A N 1
ATOM 748 C CA . THR A 1 96 ? 11.979 0.366 -3.791 1.00 92.81 96 THR A CA 1
ATOM 749 C C . THR A 1 96 ? 11.739 -0.989 -3.134 1.00 92.81 96 THR A C 1
ATOM 751 O O . THR A 1 96 ? 11.071 -1.082 -2.099 1.00 92.81 96 THR A O 1
ATOM 754 N N . ASP A 1 97 ? 12.365 -2.042 -3.670 1.00 94.56 97 ASP A N 1
ATOM 755 C CA . ASP A 1 97 ? 12.296 -3.398 -3.102 1.00 94.56 97 ASP A CA 1
ATOM 756 C C . ASP A 1 97 ? 12.729 -3.440 -1.623 1.00 94.56 97 ASP A C 1
ATOM 758 O O . ASP A 1 97 ? 12.223 -4.251 -0.849 1.00 94.56 97 ASP A O 1
ATOM 762 N N . ARG A 1 98 ? 13.627 -2.536 -1.197 1.00 95.19 98 ARG A N 1
ATOM 763 C CA . ARG A 1 98 ? 14.077 -2.419 0.202 1.00 95.19 98 ARG A CA 1
ATOM 764 C C . ARG A 1 98 ? 12.958 -1.970 1.142 1.00 95.19 98 ARG A C 1
ATOM 766 O O . ARG A 1 98 ? 12.876 -2.469 2.260 1.00 95.19 98 ARG A O 1
ATOM 773 N N . ILE A 1 99 ? 12.096 -1.057 0.696 1.00 95.75 99 ILE A N 1
ATOM 774 C CA . ILE A 1 99 ? 10.950 -0.595 1.490 1.00 95.75 99 ILE A CA 1
ATOM 775 C C . ILE A 1 99 ? 9.921 -1.722 1.602 1.00 95.75 99 ILE A C 1
ATOM 777 O O . ILE A 1 99 ? 9.456 -2.023 2.699 1.00 95.75 99 ILE A O 1
ATOM 781 N N . VAL A 1 100 ? 9.628 -2.410 0.493 1.00 96.94 100 VAL A N 1
ATOM 782 C CA . VAL A 1 100 ? 8.695 -3.551 0.491 1.00 96.94 100 VAL A CA 1
ATOM 783 C C . VAL A 1 100 ? 9.222 -4.694 1.368 1.00 96.94 100 VAL A C 1
ATOM 785 O O . VAL A 1 100 ? 8.455 -5.310 2.110 1.00 96.94 100 VAL A O 1
ATOM 788 N N . ARG A 1 101 ? 10.540 -4.936 1.359 1.00 97.19 101 ARG A N 1
ATOM 789 C CA . ARG A 1 101 ? 11.199 -5.857 2.290 1.00 97.19 101 ARG A CA 1
ATOM 790 C C . ARG A 1 101 ? 10.942 -5.466 3.741 1.00 97.19 101 ARG A C 1
ATOM 792 O O . ARG A 1 101 ? 10.465 -6.304 4.501 1.00 97.19 101 ARG A O 1
ATOM 799 N N . ALA A 1 102 ? 11.212 -4.214 4.109 1.00 97.31 102 ALA A N 1
ATOM 800 C CA . ALA A 1 102 ? 10.998 -3.726 5.470 1.00 97.31 102 ALA A CA 1
ATOM 801 C C . ALA A 1 102 ? 9.533 -3.896 5.905 1.00 97.31 102 ALA A C 1
ATOM 803 O O . ALA A 1 102 ? 9.260 -4.380 7.002 1.00 97.31 102 ALA A O 1
ATOM 804 N N . TRP A 1 103 ? 8.574 -3.601 5.023 1.00 97.69 103 TRP A N 1
ATOM 805 C CA . TRP A 1 103 ? 7.164 -3.875 5.301 1.00 97.69 103 TRP A CA 1
ATOM 806 C C . TRP A 1 103 ? 6.877 -5.358 5.519 1.00 97.69 103 TRP A C 1
ATOM 808 O O . TRP A 1 103 ? 6.125 -5.689 6.429 1.00 97.69 103 TRP A O 1
ATOM 818 N N . SER A 1 104 ? 7.473 -6.253 4.728 1.00 97.06 104 SER A N 1
ATOM 819 C CA . SER A 1 104 ? 7.285 -7.696 4.910 1.00 97.06 104 SER A CA 1
ATOM 820 C C . SER A 1 104 ? 7.866 -8.208 6.230 1.00 97.06 104 SER A C 1
ATOM 822 O O . SER A 1 104 ? 7.275 -9.081 6.866 1.00 97.06 104 SER A O 1
ATOM 824 N N . GLU A 1 105 ? 8.991 -7.652 6.680 1.00 97.38 105 GLU A N 1
ATOM 825 C CA . GLU A 1 105 ? 9.596 -7.971 7.976 1.00 97.38 105 GLU A CA 1
ATOM 826 C C . GLU A 1 105 ? 8.691 -7.484 9.120 1.00 97.38 105 GLU A C 1
ATOM 828 O O . GLU A 1 105 ? 8.413 -8.232 10.060 1.00 97.38 105 GLU A O 1
ATOM 833 N N . LEU A 1 106 ? 8.132 -6.276 9.005 1.00 96.69 106 LEU A N 1
ATOM 834 C CA . LEU A 1 106 ? 7.181 -5.717 9.974 1.00 96.69 106 LEU A CA 1
ATOM 835 C C . LEU A 1 106 ? 5.829 -6.444 9.974 1.00 96.69 106 LEU A C 1
ATOM 837 O O . LEU A 1 106 ? 5.218 -6.607 11.031 1.00 96.69 106 LEU A O 1
ATOM 841 N N . ALA A 1 107 ? 5.363 -6.922 8.820 1.00 95.31 107 ALA A N 1
ATOM 842 C CA . ALA A 1 107 ? 4.148 -7.726 8.733 1.00 95.31 107 ALA A CA 1
ATOM 843 C C . ALA A 1 107 ? 4.296 -9.040 9.515 1.00 95.31 107 ALA A C 1
ATOM 845 O O . ALA A 1 107 ? 3.377 -9.452 10.221 1.00 95.31 107 ALA A O 1
ATOM 846 N N . GLN A 1 108 ? 5.479 -9.657 9.447 1.00 93.94 108 GLN A N 1
ATOM 847 C CA . GLN A 1 108 ? 5.779 -10.914 10.133 1.00 93.94 108 GLN A CA 1
ATOM 848 C C . GLN A 1 108 ? 6.070 -10.730 11.630 1.00 93.94 108 GLN A C 1
ATOM 850 O O . GLN A 1 108 ? 5.650 -11.556 12.437 1.00 93.94 108 GLN A O 1
ATOM 855 N N . THR A 1 109 ? 6.770 -9.661 12.016 1.00 93.88 109 THR A N 1
ATOM 856 C CA . THR A 1 109 ? 7.257 -9.471 13.398 1.00 93.88 109 THR A CA 1
ATOM 857 C C . THR A 1 109 ? 6.339 -8.607 14.260 1.00 93.88 109 THR A C 1
ATOM 859 O O . THR A 1 109 ? 6.143 -8.900 15.437 1.00 93.88 109 THR A O 1
ATOM 862 N N . ALA A 1 110 ? 5.739 -7.564 13.683 1.00 90.88 110 ALA A N 1
ATOM 863 C CA . ALA A 1 110 ? 4.957 -6.553 14.396 1.00 90.88 110 ALA A CA 1
ATOM 864 C C . ALA A 1 110 ? 3.457 -6.591 14.055 1.00 90.88 110 ALA A C 1
ATOM 866 O O . ALA A 1 110 ? 2.708 -5.701 14.460 1.00 90.88 110 ALA A O 1
ATOM 867 N N . LYS A 1 111 ? 3.005 -7.612 13.309 1.00 89.50 111 LYS A N 1
ATOM 868 C CA . LYS A 1 111 ? 1.623 -7.744 12.805 1.00 89.50 111 LYS A CA 1
ATOM 869 C C . LYS A 1 111 ? 1.156 -6.516 12.007 1.00 89.50 111 LYS A C 1
ATOM 871 O O . LYS A 1 111 ? -0.039 -6.215 11.976 1.00 89.50 111 LYS A O 1
ATOM 876 N N . ALA A 1 112 ? 2.086 -5.798 11.375 1.00 93.94 112 ALA A N 1
ATOM 877 C CA . ALA A 1 112 ? 1.740 -4.709 10.471 1.00 93.94 112 ALA A CA 1
ATOM 878 C C . ALA A 1 112 ? 0.935 -5.242 9.275 1.00 93.94 112 ALA A C 1
ATOM 880 O O . ALA A 1 112 ? 1.042 -6.415 8.913 1.00 93.94 112 ALA A O 1
ATOM 881 N N . PHE A 1 113 ? 0.123 -4.381 8.657 1.00 95.62 113 PHE A N 1
ATOM 882 C CA . PHE A 1 113 ? -0.672 -4.729 7.471 1.00 95.62 113 PHE A CA 1
ATOM 883 C C . PHE A 1 113 ? -1.609 -5.936 7.652 1.00 95.62 113 PHE A C 1
ATOM 885 O O . PHE A 1 113 ? -1.989 -6.588 6.678 1.00 95.62 113 PHE A O 1
ATOM 892 N N . SER A 1 114 ? -2.027 -6.224 8.887 1.00 93.31 114 SER A N 1
ATOM 893 C CA . SER A 1 114 ? -2.917 -7.345 9.202 1.00 93.31 114 SER A CA 1
ATOM 894 C C . SER A 1 114 ? -4.253 -7.279 8.464 1.00 93.31 114 SER A C 1
ATOM 896 O O . SER A 1 114 ? -4.868 -8.315 8.249 1.00 93.31 114 SER A O 1
ATOM 898 N N . HIS A 1 115 ? -4.705 -6.096 8.050 1.00 93.50 115 HIS A N 1
ATOM 899 C CA . HIS A 1 115 ? -5.972 -5.905 7.342 1.00 93.50 115 HIS A CA 1
ATOM 900 C C . HIS A 1 115 ? -5.809 -5.535 5.864 1.00 93.50 115 HIS A C 1
ATOM 902 O O . HIS A 1 115 ? -6.817 -5.374 5.175 1.00 93.50 115 HIS A O 1
ATOM 908 N N . LEU A 1 116 ? -4.574 -5.423 5.365 1.00 96.25 116 LEU A N 1
ATOM 909 C CA . LEU A 1 116 ? -4.302 -5.018 3.989 1.00 96.25 116 LEU A CA 1
ATOM 910 C C . LEU A 1 116 ? -4.706 -6.132 3.017 1.00 96.25 116 LEU A C 1
ATOM 912 O O . LEU A 1 116 ? -4.164 -7.231 3.088 1.00 96.25 116 LEU A O 1
ATOM 916 N N . ARG A 1 117 ? -5.627 -5.832 2.095 1.00 94.62 117 ARG A N 1
ATOM 917 C CA . ARG A 1 117 ? -6.159 -6.772 1.090 1.00 94.62 117 ARG A CA 1
ATOM 918 C C . ARG A 1 117 ? -5.732 -6.463 -0.334 1.00 94.62 117 ARG A C 1
ATOM 920 O O . ARG A 1 117 ? -5.548 -7.386 -1.130 1.00 94.62 117 ARG A O 1
ATOM 927 N N . VAL A 1 118 ? -5.572 -5.179 -0.645 1.00 96.06 118 VAL A N 1
ATOM 928 C CA . VAL A 1 118 ? -5.280 -4.696 -1.997 1.00 96.06 118 VAL A CA 1
ATOM 929 C C . VAL A 1 118 ? -4.090 -3.749 -1.969 1.00 96.06 118 VAL A C 1
ATOM 931 O O . VAL A 1 118 ? -4.052 -2.822 -1.161 1.00 96.06 118 VAL A O 1
ATOM 934 N N . VAL A 1 119 ? -3.149 -3.961 -2.886 1.00 97.19 119 VAL A N 1
ATOM 935 C CA . VAL A 1 119 ? -2.052 -3.029 -3.164 1.00 97.19 119 VAL A CA 1
ATOM 936 C C . VAL A 1 119 ? -2.070 -2.658 -4.644 1.00 97.19 119 VAL A C 1
ATOM 938 O O . VAL A 1 119 ? -2.078 -3.536 -5.501 1.00 97.19 119 VAL A O 1
ATOM 941 N N . ILE A 1 120 ? -2.054 -1.365 -4.950 1.00 95.31 120 ILE A N 1
ATOM 942 C CA . ILE A 1 120 ? -1.877 -0.826 -6.298 1.00 95.31 120 ILE A CA 1
ATOM 943 C C . ILE A 1 120 ? -0.521 -0.114 -6.348 1.00 95.31 120 ILE A C 1
ATOM 945 O O . ILE A 1 120 ? -0.203 0.727 -5.511 1.00 95.31 120 ILE A O 1
ATOM 949 N N . LEU A 1 121 ? 0.296 -0.480 -7.327 1.00 94.38 121 LEU A N 1
ATOM 950 C CA . LEU A 1 121 ? 1.617 0.077 -7.580 1.00 94.38 121 LEU A CA 1
ATOM 951 C C . LEU A 1 121 ? 1.564 0.785 -8.929 1.00 94.38 121 LEU A C 1
ATOM 953 O O . LEU A 1 121 ? 1.398 0.129 -9.961 1.00 94.38 121 LEU A O 1
ATOM 957 N N . ARG A 1 122 ? 1.696 2.113 -8.932 1.00 91.38 122 ARG A N 1
ATOM 958 C CA . ARG A 1 122 ? 1.682 2.913 -10.162 1.00 91.38 122 ARG A CA 1
ATOM 959 C C . ARG A 1 122 ? 3.045 3.534 -10.420 1.00 91.38 122 ARG A C 1
ATOM 961 O O . ARG A 1 122 ? 3.588 4.220 -9.554 1.00 91.38 122 ARG A O 1
ATOM 968 N N . HIS A 1 123 ? 3.545 3.349 -11.636 1.00 89.12 123 HIS A N 1
ATOM 969 C CA . HIS A 1 123 ? 4.756 3.986 -12.151 1.00 89.12 123 HIS A CA 1
ATOM 970 C C . HIS A 1 123 ? 5.997 3.740 -11.281 1.00 89.12 123 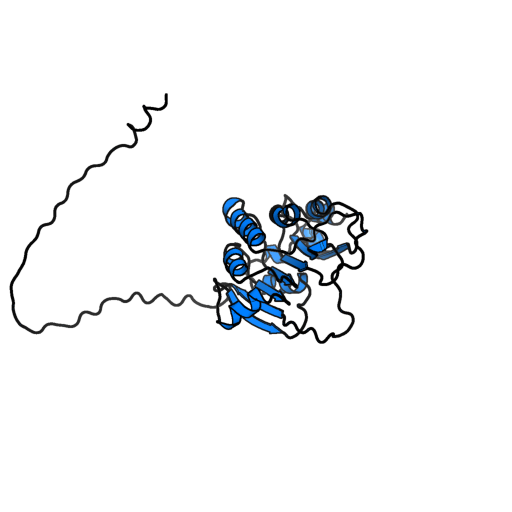HIS A C 1
ATOM 972 O O . HIS A 1 123 ? 6.833 4.622 -11.108 1.00 89.12 123 HIS A O 1
ATOM 978 N N . GLN A 1 124 ? 6.112 2.539 -10.708 1.00 89.44 124 GLN A N 1
ATOM 979 C CA . GLN A 1 124 ? 7.256 2.157 -9.887 1.00 89.44 124 GLN A CA 1
ATOM 980 C C . GLN A 1 124 ? 8.316 1.491 -10.770 1.00 89.44 124 GLN A C 1
ATOM 982 O O . GLN A 1 124 ? 8.249 0.292 -11.046 1.00 89.44 124 GLN A O 1
ATOM 987 N N . THR A 1 125 ? 9.280 2.278 -11.250 1.00 87.81 125 THR A N 1
ATOM 988 C CA . THR A 1 125 ? 10.354 1.802 -12.140 1.00 87.81 125 THR A CA 1
ATOM 989 C C . THR A 1 125 ? 11.405 0.972 -11.416 1.00 87.81 125 THR A C 1
ATOM 991 O O . THR A 1 125 ? 11.987 0.074 -12.019 1.00 87.81 125 THR A O 1
ATOM 994 N N . ASP A 1 126 ? 11.599 1.237 -10.124 1.00 88.25 126 ASP A N 1
ATOM 995 C CA . ASP A 1 126 ? 12.671 0.649 -9.312 1.00 88.25 126 ASP A CA 1
ATOM 996 C C . ASP A 1 126 ? 12.229 -0.621 -8.567 1.00 88.25 126 ASP A C 1
ATOM 998 O O . ASP A 1 126 ? 12.996 -1.194 -7.790 1.00 88.25 126 ASP A O 1
ATOM 1002 N N . LEU A 1 127 ? 10.986 -1.065 -8.786 1.00 92.00 127 LEU A N 1
ATOM 1003 C CA . LEU A 1 127 ? 10.478 -2.324 -8.254 1.00 92.00 127 LEU A CA 1
ATOM 1004 C C . LEU A 1 127 ? 10.758 -3.473 -9.210 1.00 92.00 127 LEU A C 1
ATOM 1006 O O . LEU A 1 127 ? 10.469 -3.406 -10.407 1.00 92.00 127 LEU A O 1
ATOM 1010 N N . SER A 1 128 ? 11.245 -4.570 -8.646 1.00 92.25 128 SER A N 1
ATOM 1011 C CA . SER A 1 128 ? 11.466 -5.815 -9.368 1.00 92.25 128 SER A CA 1
ATOM 1012 C C . SER A 1 128 ? 10.488 -6.901 -8.915 1.00 92.25 128 SER A C 1
ATOM 1014 O O . SER A 1 128 ? 9.652 -6.707 -8.028 1.00 92.25 128 SER A O 1
ATOM 1016 N N . LYS A 1 129 ? 10.629 -8.106 -9.479 1.00 92.56 129 LYS A N 1
ATOM 1017 C CA . LYS A 1 129 ? 9.924 -9.305 -8.997 1.00 92.56 129 LYS A CA 1
ATOM 1018 C C . LYS A 1 129 ? 10.115 -9.575 -7.503 1.00 92.56 129 LYS A C 1
ATOM 1020 O O . LYS A 1 129 ? 9.260 -10.193 -6.879 1.00 92.56 129 LYS A O 1
ATOM 1025 N N . VAL A 1 130 ? 11.217 -9.099 -6.920 1.00 94.12 130 VAL A N 1
ATOM 1026 C CA . VAL A 1 130 ? 11.524 -9.279 -5.498 1.00 94.12 130 VAL A CA 1
ATOM 1027 C C . VAL A 1 130 ? 10.458 -8.612 -4.617 1.00 94.12 130 VAL A C 1
ATOM 1029 O O . VAL A 1 130 ? 10.115 -9.150 -3.565 1.00 94.12 130 VAL A O 1
ATOM 1032 N N . ALA A 1 131 ? 9.843 -7.512 -5.063 1.00 95.00 131 ALA A N 1
ATOM 1033 C CA . ALA A 1 131 ? 8.701 -6.923 -4.368 1.00 95.00 131 ALA A CA 1
ATOM 1034 C C . ALA A 1 131 ? 7.537 -7.918 -4.212 1.00 95.00 131 ALA A C 1
ATOM 1036 O O . ALA A 1 131 ? 6.962 -8.020 -3.130 1.00 95.00 131 ALA A O 1
ATOM 1037 N N . LEU A 1 132 ? 7.222 -8.705 -5.250 1.00 94.75 132 LEU A N 1
ATOM 1038 C CA . LEU A 1 132 ? 6.163 -9.722 -5.192 1.00 94.75 132 LEU A CA 1
ATOM 1039 C C . LEU A 1 132 ? 6.485 -10.820 -4.172 1.00 94.75 132 LEU A C 1
ATOM 1041 O O . LEU A 1 132 ? 5.600 -11.247 -3.423 1.00 94.75 132 LEU A O 1
ATOM 1045 N N . HIS A 1 133 ? 7.757 -11.221 -4.092 1.00 94.56 133 HIS A N 1
ATOM 1046 C CA . HIS A 1 133 ? 8.239 -12.151 -3.075 1.00 94.56 133 HIS A CA 1
ATOM 1047 C C . HIS A 1 133 ? 7.989 -11.645 -1.656 1.00 94.56 133 HIS A C 1
ATOM 1049 O O . HIS A 1 133 ? 7.581 -12.417 -0.794 1.00 94.56 133 HIS A O 1
ATOM 1055 N N . TYR A 1 134 ? 8.202 -10.357 -1.400 1.00 96.38 134 TYR A N 1
ATOM 1056 C CA . TYR A 1 134 ? 7.954 -9.770 -0.085 1.00 96.38 134 TYR A CA 1
ATOM 1057 C C . TYR A 1 134 ? 6.459 -9.565 0.200 1.00 96.38 134 TYR A C 1
ATOM 1059 O O . TYR A 1 134 ? 5.997 -9.847 1.307 1.00 96.38 134 TYR A O 1
ATOM 1067 N N . LEU A 1 135 ? 5.673 -9.164 -0.804 1.00 95.94 135 LEU A N 1
ATOM 1068 C CA . LEU A 1 135 ? 4.225 -8.965 -0.671 1.00 95.94 135 LEU A CA 1
ATOM 1069 C C . LEU A 1 135 ? 3.475 -10.254 -0.304 1.00 95.94 135 LEU A C 1
ATOM 1071 O O . LEU A 1 135 ? 2.440 -10.194 0.357 1.00 95.94 135 LEU A O 1
ATOM 1075 N N . ARG A 1 136 ? 3.998 -11.438 -0.650 1.00 93.56 136 ARG A N 1
ATOM 1076 C CA . ARG A 1 136 ? 3.354 -12.722 -0.308 1.00 93.56 136 ARG A CA 1
ATOM 1077 C C . ARG A 1 136 ? 3.262 -12.988 1.201 1.00 93.56 136 ARG A C 1
ATOM 1079 O O . ARG A 1 136 ? 2.460 -13.829 1.612 1.00 93.56 136 ARG A O 1
ATOM 1086 N N . PHE A 1 137 ? 4.095 -12.323 2.008 1.00 93.56 137 PHE A N 1
ATOM 1087 C CA . PHE A 1 137 ? 4.141 -12.483 3.466 1.00 93.56 137 PHE A CA 1
ATOM 1088 C C . PHE A 1 137 ? 3.087 -11.647 4.198 1.00 93.56 137 PHE A C 1
ATOM 1090 O O . PHE A 1 137 ? 2.933 -11.772 5.410 1.00 93.56 137 PHE A O 1
ATOM 1097 N N . PHE A 1 138 ? 2.336 -10.817 3.476 1.00 95.06 138 PHE A N 1
ATOM 1098 C CA . PHE A 1 138 ? 1.236 -10.060 4.046 1.00 95.06 138 PHE A CA 1
ATOM 1099 C C . PHE A 1 138 ? 0.064 -11.024 4.276 1.00 95.06 138 PHE A C 1
ATOM 1101 O O . PHE A 1 138 ? -0.348 -11.720 3.343 1.00 95.06 138 PHE A O 1
ATOM 1108 N N . PRO A 1 139 ? -0.475 -11.108 5.502 1.00 91.56 139 PRO A N 1
ATOM 1109 C CA . PRO A 1 139 ? -1.346 -12.215 5.894 1.00 91.56 139 PRO A CA 1
ATOM 1110 C C . PRO A 1 139 ? -2.647 -12.256 5.088 1.00 91.56 139 PRO A C 1
ATOM 1112 O O . PRO A 1 139 ? -3.031 -13.319 4.601 1.00 91.56 139 PRO A O 1
ATOM 1115 N N . ASN A 1 140 ? -3.274 -11.090 4.903 1.00 92.56 140 ASN A N 1
ATOM 1116 C CA . ASN A 1 140 ? -4.586 -10.940 4.274 1.00 92.56 140 ASN A CA 1
ATOM 1117 C C . ASN A 1 140 ? -4.535 -10.279 2.892 1.00 92.56 140 ASN A C 1
ATOM 1119 O O . ASN A 1 140 ? -5.584 -9.948 2.340 1.00 92.56 140 ASN A O 1
ATOM 1123 N N . LEU A 1 141 ? -3.340 -10.109 2.317 1.00 94.88 141 LEU A N 1
ATOM 1124 C CA . LEU A 1 141 ? -3.200 -9.530 0.987 1.00 94.88 141 LEU A CA 1
ATOM 1125 C C . LEU A 1 141 ? -3.676 -10.537 -0.062 1.00 94.88 141 LEU A C 1
ATOM 1127 O O . LEU A 1 141 ? -3.256 -11.693 -0.065 1.00 94.88 141 LEU A O 1
ATOM 1131 N N . GLN A 1 142 ? -4.559 -10.094 -0.950 1.00 93.12 142 GLN A N 1
ATOM 1132 C CA . GLN A 1 142 ? -5.226 -10.951 -1.933 1.00 93.12 142 GLN A CA 1
ATOM 1133 C C . GLN A 1 142 ? -4.968 -10.502 -3.362 1.00 93.12 142 GLN A C 1
ATOM 1135 O O . GLN A 1 142 ? -4.854 -11.343 -4.251 1.00 93.12 142 GLN A O 1
ATOM 1140 N N . SER A 1 143 ? -4.875 -9.188 -3.581 1.00 94.00 143 SER A N 1
ATOM 1141 C CA . SER A 1 143 ? -4.722 -8.607 -4.909 1.00 94.00 143 SER A CA 1
ATOM 1142 C C . SER A 1 143 ? -3.576 -7.607 -4.941 1.00 94.00 143 SER A C 1
ATOM 1144 O O . SER A 1 143 ? -3.481 -6.725 -4.086 1.00 94.00 143 SER A O 1
ATOM 1146 N N . VAL A 1 144 ? -2.754 -7.710 -5.981 1.00 95.56 144 VAL A N 1
ATOM 1147 C CA . VAL A 1 144 ? -1.753 -6.701 -6.335 1.00 95.56 144 VAL A CA 1
ATOM 1148 C C . VAL A 1 144 ? -2.049 -6.220 -7.749 1.00 95.56 144 VAL A C 1
ATOM 1150 O O . VAL A 1 144 ? -2.292 -7.028 -8.640 1.00 95.56 144 VAL A O 1
ATOM 1153 N N . VAL A 1 145 ? -2.052 -4.911 -7.962 1.00 94.50 145 VAL A N 1
ATOM 1154 C CA . VAL A 1 145 ? -2.221 -4.310 -9.287 1.00 94.50 145 VAL A CA 1
ATOM 1155 C C . VAL A 1 145 ? -0.967 -3.522 -9.613 1.00 94.50 145 VAL A C 1
ATOM 1157 O O . VAL A 1 145 ? -0.595 -2.625 -8.865 1.00 94.50 145 VAL A O 1
ATOM 1160 N N . ALA A 1 146 ? -0.312 -3.848 -10.718 1.00 93.19 146 ALA A N 1
ATOM 1161 C CA . ALA A 1 146 ? 0.857 -3.126 -11.203 1.00 93.19 146 ALA A CA 1
ATOM 1162 C C . ALA A 1 146 ? 0.482 -2.339 -12.461 1.00 93.19 146 ALA A C 1
ATOM 1164 O O . ALA A 1 146 ? -0.102 -2.896 -13.386 1.00 93.19 146 ALA A O 1
ATOM 1165 N N . PHE A 1 147 ? 0.800 -1.048 -12.506 1.00 91.12 147 PHE A N 1
ATOM 1166 C CA . PHE A 1 147 ? 0.528 -0.189 -13.656 1.00 91.12 147 PHE A CA 1
ATOM 1167 C C . PHE A 1 147 ? 1.761 0.651 -13.983 1.00 91.12 147 PHE A C 1
ATOM 1169 O O . PHE A 1 147 ? 2.098 1.572 -13.240 1.00 91.12 147 PHE A O 1
ATOM 1176 N N . GLY A 1 148 ? 2.436 0.345 -15.094 1.00 87.50 148 GLY A N 1
ATOM 1177 C CA . GLY A 1 148 ? 3.682 1.014 -15.469 1.00 87.50 148 GLY A CA 1
ATOM 1178 C C . GLY A 1 148 ? 4.848 0.638 -14.555 1.00 87.50 148 GLY A C 1
ATOM 1179 O O . GLY A 1 148 ? 5.598 1.510 -14.123 1.00 87.50 148 GLY A O 1
ATOM 1180 N N . CYS A 1 149 ? 4.977 -0.651 -14.238 1.00 90.25 149 CYS A N 1
ATOM 1181 C CA . CYS A 1 149 ? 6.011 -1.189 -13.349 1.00 90.25 149 CYS A CA 1
ATOM 1182 C C . CYS A 1 149 ? 6.846 -2.239 -14.107 1.00 90.25 149 CYS A C 1
ATOM 1184 O O . CYS A 1 149 ? 6.633 -3.439 -13.915 1.00 90.25 149 CYS A O 1
ATOM 1186 N N . PRO A 1 150 ? 7.786 -1.834 -14.981 1.00 89.38 150 PRO A N 1
ATOM 1187 C CA . PRO A 1 150 ? 8.417 -2.725 -15.963 1.00 89.38 150 PRO A CA 1
ATOM 1188 C C . PRO A 1 150 ? 9.132 -3.939 -15.346 1.00 89.38 150 PRO A C 1
ATOM 1190 O O . PRO A 1 150 ? 9.112 -5.031 -15.920 1.00 89.38 150 PRO A O 1
ATOM 1193 N N . GLY A 1 151 ? 9.724 -3.793 -14.155 1.00 88.88 151 GLY A N 1
ATOM 1194 C CA . GLY A 1 151 ? 10.365 -4.903 -13.441 1.00 88.88 151 GLY A CA 1
ATOM 1195 C C . GLY A 1 151 ? 9.387 -5.979 -12.949 1.00 88.88 151 GLY A C 1
ATOM 1196 O O . GLY A 1 1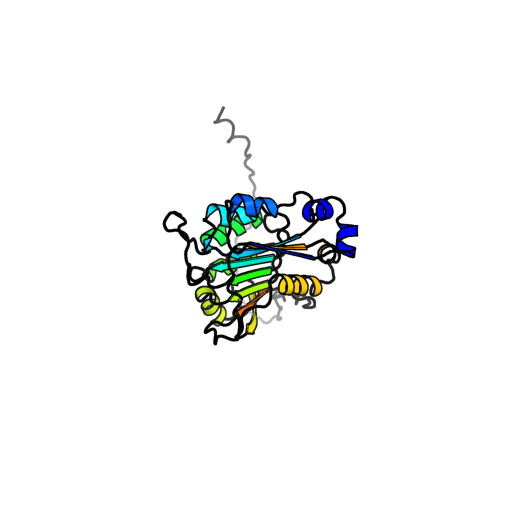51 ? 9.763 -7.144 -12.834 1.00 88.88 151 GLY A O 1
ATOM 1197 N N . ILE A 1 152 ? 8.124 -5.616 -12.706 1.00 90.06 152 ILE A N 1
ATOM 1198 C CA . ILE A 1 152 ? 7.045 -6.557 -12.372 1.00 90.06 152 ILE A CA 1
ATOM 1199 C C . ILE A 1 152 ? 6.455 -7.159 -13.654 1.00 90.06 152 ILE A C 1
ATOM 1201 O O . ILE A 1 152 ? 6.263 -8.371 -13.730 1.00 90.06 152 ILE A O 1
ATOM 1205 N N . GLU A 1 153 ? 6.209 -6.337 -14.678 1.00 88.19 153 GLU A N 1
ATOM 1206 C CA . GLU A 1 153 ? 5.629 -6.778 -15.958 1.00 88.19 153 GLU A CA 1
ATOM 1207 C C . GLU A 1 153 ? 6.510 -7.835 -16.650 1.00 88.19 153 GLU A C 1
ATOM 1209 O O . GLU A 1 153 ? 6.031 -8.888 -17.080 1.00 88.19 153 GLU A O 1
ATOM 1214 N N . SER A 1 154 ? 7.823 -7.596 -16.687 1.00 87.06 154 SER A N 1
ATOM 1215 C CA . SER A 1 154 ? 8.799 -8.531 -17.261 1.00 87.06 154 SER A CA 1
ATOM 1216 C C . SER A 1 154 ? 8.875 -9.861 -16.506 1.00 87.06 154 SER A C 1
ATOM 1218 O O . SER A 1 154 ? 9.044 -10.911 -17.124 1.00 87.06 154 SER A O 1
ATOM 1220 N N . ALA A 1 155 ? 8.692 -9.853 -15.185 1.00 85.56 155 ALA A N 1
ATOM 1221 C CA . ALA A 1 155 ? 8.742 -11.063 -14.368 1.00 85.56 155 ALA A CA 1
ATOM 1222 C C . ALA A 1 155 ? 7.579 -12.022 -14.649 1.00 85.56 155 ALA A C 1
ATOM 1224 O O . ALA A 1 155 ? 7.753 -13.239 -14.640 1.00 85.56 155 ALA A O 1
ATOM 1225 N N . LEU A 1 156 ? 6.400 -11.467 -14.925 1.00 81.81 156 LEU A N 1
ATOM 1226 C CA . LEU A 1 156 ? 5.166 -12.218 -15.159 1.00 81.81 156 LEU A CA 1
ATOM 1227 C C . LEU A 1 156 ? 5.066 -12.792 -16.572 1.00 81.81 156 LEU A C 1
ATOM 1229 O O . LEU A 1 156 ? 4.262 -13.689 -16.813 1.00 81.81 156 LEU A O 1
ATOM 1233 N N . SER A 1 157 ? 5.920 -12.339 -17.493 1.00 74.25 157 SER A N 1
ATOM 1234 C CA . SER A 1 157 ? 6.047 -12.954 -18.822 1.00 74.25 157 SER A CA 1
ATOM 1235 C C . SER A 1 157 ? 6.456 -14.436 -18.742 1.00 74.25 157 SER A C 1
ATOM 1237 O O . SER A 1 157 ? 6.224 -15.187 -19.684 1.00 74.25 157 SER A O 1
ATOM 1239 N N . GLY A 1 158 ? 7.021 -14.876 -17.608 1.00 66.38 158 GLY A N 1
ATOM 1240 C CA . GLY A 1 158 ? 7.340 -16.278 -17.317 1.00 66.38 158 GLY A CA 1
ATOM 1241 C C . GLY A 1 158 ? 6.238 -17.077 -16.604 1.00 66.38 158 GLY A C 1
ATOM 1242 O O . GLY A 1 158 ? 6.487 -18.225 -16.243 1.00 66.38 158 GLY A O 1
ATOM 1243 N N . GLY A 1 159 ? 5.045 -16.508 -16.376 1.00 77.69 159 GLY A N 1
ATOM 1244 C CA . GLY A 1 159 ? 3.921 -17.167 -15.698 1.00 77.69 159 GLY A CA 1
ATOM 1245 C C . GLY A 1 159 ? 3.754 -16.759 -14.228 1.00 77.69 159 GLY A C 1
ATOM 1246 O O . GLY A 1 159 ? 3.842 -15.582 -13.885 1.00 77.69 159 GLY A O 1
ATOM 1247 N N . ASN A 1 160 ? 3.461 -17.730 -13.355 1.00 83.75 160 ASN A N 1
ATOM 1248 C CA . ASN A 1 160 ? 3.238 -17.490 -11.924 1.00 83.75 160 ASN A CA 1
ATOM 1249 C C . ASN A 1 160 ? 4.549 -17.147 -11.205 1.00 83.75 160 ASN A C 1
ATOM 1251 O O . ASN A 1 160 ? 5.547 -17.850 -11.364 1.00 83.75 160 ASN A O 1
ATOM 1255 N N . VAL A 1 161 ? 4.535 -16.117 -10.357 1.00 86.56 161 VAL A N 1
ATOM 1256 C CA . VAL A 1 161 ? 5.739 -15.612 -9.676 1.00 86.56 161 VAL A CA 1
ATOM 1257 C C . VAL A 1 161 ? 5.489 -15.506 -8.178 1.00 86.56 161 VAL A C 1
ATOM 1259 O O . VAL A 1 161 ? 4.550 -14.849 -7.746 1.00 86.56 161 VAL A O 1
ATOM 1262 N N . ASP A 1 162 ? 6.339 -16.152 -7.376 1.00 85.31 162 ASP A N 1
ATOM 1263 C CA . ASP A 1 162 ? 6.424 -15.969 -5.918 1.00 85.31 162 ASP A CA 1
ATOM 1264 C C . ASP A 1 162 ? 5.096 -16.068 -5.131 1.00 85.31 162 ASP A C 1
ATOM 1266 O O . ASP A 1 162 ? 4.928 -15.443 -4.084 1.00 85.31 162 ASP A O 1
ATOM 1270 N N . GLY A 1 163 ? 4.154 -16.899 -5.587 1.00 87.81 163 GLY A N 1
ATOM 1271 C CA . GLY A 1 163 ? 2.842 -17.046 -4.940 1.00 87.81 163 GLY A CA 1
ATOM 1272 C C . GLY A 1 163 ? 1.744 -16.154 -5.527 1.00 87.81 163 GLY A C 1
ATOM 1273 O O . GLY A 1 163 ? 0.664 -16.074 -4.945 1.00 87.81 163 GLY A O 1
ATOM 1274 N N . TRP A 1 164 ? 1.997 -15.521 -6.674 1.00 93.12 164 TRP A N 1
ATOM 1275 C CA . TRP A 1 164 ? 1.048 -14.696 -7.419 1.00 93.12 164 TRP A CA 1
ATOM 1276 C C . TRP A 1 164 ? 0.737 -15.302 -8.790 1.00 93.12 164 TRP A C 1
ATOM 1278 O O . TRP A 1 164 ? 1.640 -15.731 -9.514 1.00 93.12 164 TRP A O 1
ATOM 1288 N N . THR A 1 165 ? -0.545 -15.312 -9.149 1.00 91.69 165 THR A N 1
ATOM 1289 C CA . THR A 1 165 ? -1.062 -15.679 -10.474 1.00 91.69 165 THR A CA 1
ATOM 1290 C C . THR A 1 165 ? -1.550 -14.452 -11.218 1.00 91.69 165 THR A C 1
ATOM 1292 O O . THR A 1 165 ? -2.230 -13.600 -10.639 1.00 91.69 165 THR A O 1
ATOM 1295 N N . LEU A 1 166 ? -1.262 -14.402 -12.516 1.00 91.12 166 LEU A N 1
ATOM 1296 C CA . LEU A 1 166 ? -1.833 -13.413 -13.419 1.00 91.12 166 LEU A CA 1
ATOM 1297 C C . LEU A 1 166 ? -3.338 -13.661 -13.579 1.00 91.12 166 LEU A C 1
ATOM 1299 O O . LEU A 1 166 ? -3.738 -14.704 -14.087 1.00 91.12 166 LEU A O 1
ATOM 1303 N N . ALA A 1 167 ? -4.159 -12.708 -13.142 1.00 87.88 167 ALA A N 1
ATOM 1304 C CA . ALA A 1 167 ? -5.612 -12.781 -13.264 1.00 87.88 167 ALA A CA 1
ATOM 1305 C C . ALA A 1 167 ? -6.112 -12.070 -14.527 1.00 87.88 167 ALA A C 1
ATOM 1307 O O . ALA A 1 167 ? -6.952 -12.601 -15.246 1.00 87.88 167 ALA A O 1
ATOM 1308 N N . GLU A 1 168 ? -5.602 -10.867 -14.805 1.00 88.19 168 GLU A N 1
ATOM 1309 C CA . GLU A 1 168 ? -6.065 -10.051 -15.928 1.00 88.19 168 GLU A CA 1
ATOM 1310 C C . GLU A 1 168 ? -4.998 -9.029 -16.353 1.00 88.19 168 GLU A C 1
ATOM 1312 O O . GLU A 1 168 ? -4.198 -8.573 -15.535 1.00 88.19 168 GLU A O 1
ATOM 1317 N N . VAL A 1 169 ? -5.005 -8.632 -17.629 1.00 87.62 169 VAL A N 1
ATOM 1318 C CA . VAL A 1 169 ? -4.214 -7.506 -18.148 1.00 87.62 169 VAL A CA 1
ATOM 1319 C C . VAL A 1 169 ? -5.150 -6.552 -18.885 1.00 87.62 169 VAL A C 1
ATOM 1321 O O . VAL A 1 169 ? -5.791 -6.945 -19.858 1.00 87.62 169 VAL A O 1
ATOM 1324 N N . LYS A 1 170 ? -5.223 -5.289 -18.450 1.00 87.00 170 LYS A N 1
ATOM 1325 C CA . LYS A 1 170 ? -6.033 -4.240 -19.094 1.00 87.00 170 LYS A CA 1
ATOM 1326 C C . LYS A 1 170 ? -5.151 -3.159 -19.683 1.00 87.00 170 LYS A C 1
ATOM 1328 O O . LYS A 1 170 ? -4.267 -2.641 -19.014 1.00 87.00 170 LYS A O 1
ATOM 1333 N N . ARG A 1 171 ? -5.453 -2.721 -20.903 1.00 80.94 171 ARG A N 1
ATOM 1334 C CA . ARG A 1 171 ? -4.824 -1.541 -21.526 1.00 80.94 171 ARG A CA 1
ATOM 1335 C C . ARG A 1 171 ? -5.501 -0.238 -21.086 1.00 80.94 171 ARG A C 1
ATOM 1337 O O . ARG A 1 171 ? -5.827 0.613 -21.905 1.00 80.94 171 ARG A O 1
ATOM 1344 N N . SER A 1 172 ? -5.784 -0.119 -19.795 1.00 80.31 172 SER A N 1
ATOM 1345 C CA . SER A 1 172 ? -6.394 1.061 -19.191 1.00 80.31 172 SER A CA 1
ATOM 1346 C C . SER A 1 172 ? -5.830 1.269 -17.795 1.00 80.31 172 SER A C 1
ATOM 1348 O O . SER A 1 172 ? -5.355 0.323 -17.164 1.00 80.31 172 SER A O 1
ATOM 1350 N N . ALA A 1 173 ? -5.927 2.498 -17.289 1.00 77.75 173 ALA A N 1
ATOM 1351 C CA . ALA A 1 173 ? -5.632 2.766 -15.890 1.00 77.75 173 ALA A CA 1
ATOM 1352 C C . ALA A 1 173 ? -6.524 1.897 -14.978 1.00 77.75 173 ALA A C 1
ATOM 1354 O O . ALA A 1 173 ? -7.677 1.616 -15.335 1.00 77.75 173 ALA A O 1
ATOM 1355 N N . PRO A 1 174 ? -6.010 1.460 -13.815 1.00 79.75 174 PRO A N 1
ATOM 1356 C CA . PRO A 1 174 ? -6.808 0.701 -12.868 1.00 79.75 174 PRO A CA 1
ATOM 1357 C C . PRO A 1 174 ? -7.960 1.550 -12.320 1.00 79.75 174 PRO A C 1
ATOM 1359 O O . PRO A 1 174 ? -7.864 2.779 -12.239 1.00 79.75 174 PRO A O 1
ATOM 1362 N N . ALA A 1 175 ? -9.051 0.881 -11.934 1.00 79.00 175 ALA A N 1
ATOM 1363 C CA . ALA A 1 175 ? -10.176 1.523 -11.263 1.00 79.00 175 ALA A CA 1
ATOM 1364 C C . ALA A 1 175 ? -9.739 2.133 -9.916 1.00 79.00 175 ALA A C 1
ATOM 1366 O O . ALA A 1 175 ? -8.597 1.973 -9.476 1.00 79.00 175 ALA A O 1
ATOM 1367 N N . THR A 1 176 ? -10.640 2.854 -9.246 1.00 87.31 176 THR A N 1
ATOM 1368 C CA . THR A 1 176 ? -10.329 3.448 -7.939 1.00 87.31 176 THR A CA 1
ATOM 1369 C C . THR A 1 176 ? -9.922 2.370 -6.929 1.00 87.31 176 THR A C 1
ATOM 1371 O O . THR A 1 176 ? -10.440 1.248 -6.947 1.00 87.31 176 THR A O 1
ATOM 1374 N N . LEU A 1 177 ? -8.996 2.710 -6.028 1.00 91.69 177 LEU A N 1
ATOM 1375 C CA . LEU A 1 177 ? -8.512 1.790 -4.996 1.00 91.69 177 LEU A CA 1
ATOM 1376 C C . LEU A 1 177 ? -9.672 1.242 -4.150 1.00 91.69 177 LEU A C 1
ATOM 1378 O O . LEU A 1 177 ? -9.743 0.039 -3.896 1.00 91.69 177 LEU A O 1
ATOM 1382 N N . TYR A 1 178 ? -10.630 2.104 -3.792 1.00 91.06 178 TYR A N 1
ATOM 1383 C CA . TYR A 1 178 ? -11.830 1.703 -3.063 1.00 91.06 178 TYR A CA 1
ATOM 1384 C C . TYR A 1 178 ? -12.691 0.684 -3.828 1.00 91.06 178 TYR A C 1
ATOM 1386 O O . TYR A 1 178 ? -13.193 -0.263 -3.222 1.00 91.06 178 TYR A O 1
ATOM 1394 N N . ALA A 1 179 ? -12.829 0.805 -5.155 1.00 90.12 179 ALA A N 1
ATOM 1395 C CA . ALA A 1 179 ? -13.575 -0.173 -5.950 1.00 90.12 179 ALA A CA 1
ATOM 1396 C C . ALA A 1 179 ? -12.910 -1.559 -5.919 1.00 90.12 179 ALA A C 1
ATOM 1398 O O . ALA A 1 179 ? -13.597 -2.569 -5.753 1.00 90.12 179 ALA A O 1
ATOM 1399 N N . HIS A 1 180 ? -11.576 -1.611 -6.005 1.00 89.75 180 HIS A N 1
ATOM 1400 C CA . HIS A 1 180 ? -10.825 -2.860 -5.868 1.00 89.75 180 HIS A CA 1
ATOM 1401 C C . HIS A 1 180 ? -10.939 -3.460 -4.465 1.00 89.75 180 HIS A C 1
ATOM 1403 O O . HIS A 1 180 ? -11.152 -4.665 -4.328 1.00 89.75 180 HIS A O 1
ATOM 1409 N N . TYR A 1 181 ? -10.861 -2.626 -3.427 1.00 91.25 181 TYR A N 1
ATOM 1410 C CA . TYR A 1 181 ? -11.086 -3.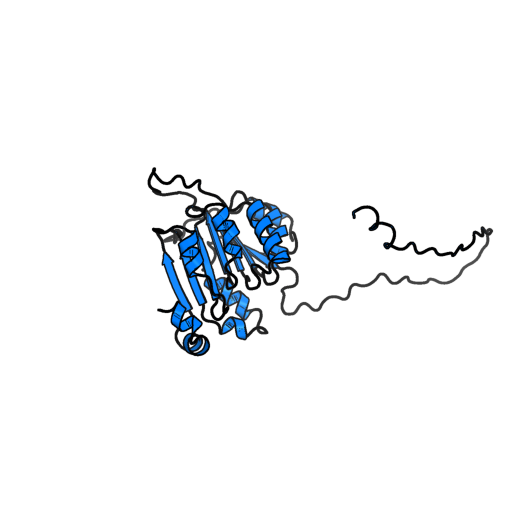054 -2.050 1.00 91.25 181 TYR A CA 1
ATOM 1411 C C . TYR A 1 181 ? -12.488 -3.652 -1.863 1.00 91.25 181 TYR A C 1
ATOM 1413 O O . TYR A 1 181 ? -12.620 -4.775 -1.380 1.00 91.25 181 TYR A O 1
ATOM 1421 N N . LYS A 1 182 ? -13.534 -2.959 -2.329 1.00 89.31 182 LYS A N 1
ATOM 1422 C CA . LYS A 1 182 ? -14.923 -3.430 -2.240 1.00 89.31 182 LYS A CA 1
ATOM 1423 C C . LYS A 1 182 ? -15.125 -4.760 -2.974 1.00 89.31 182 LYS A C 1
ATOM 1425 O O . LYS A 1 182 ? -15.761 -5.664 -2.437 1.00 89.31 182 LYS A O 1
ATOM 1430 N N . ALA A 1 183 ? -14.539 -4.911 -4.163 1.00 88.06 183 ALA A N 1
ATOM 1431 C CA . ALA A 1 183 ? -14.572 -6.169 -4.906 1.00 88.06 183 ALA A CA 1
ATOM 1432 C C . ALA A 1 183 ? -13.879 -7.320 -4.146 1.00 88.06 183 ALA A C 1
ATOM 1434 O O . ALA A 1 183 ? -14.418 -8.424 -4.088 1.00 88.06 183 ALA A O 1
ATOM 1435 N N . SER A 1 184 ? -12.730 -7.058 -3.511 1.00 86.56 184 SER A N 1
ATOM 1436 C CA . SER A 1 184 ? -12.010 -8.035 -2.677 1.00 86.56 184 SER A CA 1
ATOM 1437 C C . SER A 1 184 ? -12.801 -8.449 -1.427 1.00 86.56 184 SER A C 1
ATOM 1439 O O . SER A 1 184 ? -12.769 -9.622 -1.041 1.00 86.56 184 SER A O 1
ATOM 1441 N N . CYS A 1 185 ? -13.551 -7.532 -0.810 1.00 84.94 185 CYS A N 1
ATOM 1442 C CA . CYS A 1 185 ? -14.449 -7.865 0.299 1.00 84.94 185 CYS A CA 1
ATOM 1443 C C . CYS A 1 185 ? -15.599 -8.774 -0.153 1.00 84.94 185 CYS A C 1
ATOM 1445 O O . CYS A 1 185 ? -15.827 -9.812 0.463 1.00 84.94 185 CYS A O 1
ATOM 1447 N N . ASN A 1 186 ? -16.256 -8.446 -1.269 1.00 81.75 186 ASN A N 1
ATOM 1448 C CA . ASN A 1 186 ? -17.384 -9.225 -1.791 1.00 81.75 186 ASN A CA 1
ATOM 1449 C C . ASN A 1 186 ? -16.984 -10.641 -2.233 1.00 81.75 186 ASN A C 1
ATOM 1451 O O . ASN A 1 186 ? -17.762 -11.578 -2.079 1.00 81.75 186 ASN A O 1
ATOM 1455 N N . ALA A 1 187 ? -15.769 -10.814 -2.763 1.00 77.25 187 ALA A N 1
ATOM 1456 C CA . ALA A 1 187 ? -15.266 -12.124 -3.176 1.00 77.25 187 ALA A CA 1
ATOM 1457 C C . ALA A 1 187 ? -15.052 -13.095 -1.996 1.00 77.25 187 ALA A C 1
ATOM 1459 O O . ALA A 1 187 ? -15.031 -14.306 -2.197 1.00 77.25 187 ALA A O 1
ATOM 1460 N N . ASN A 1 188 ? -14.924 -12.584 -0.765 1.00 64.69 188 ASN A N 1
ATOM 1461 C CA . ASN A 1 188 ? -14.668 -13.375 0.441 1.00 64.69 188 ASN A CA 1
ATOM 1462 C C . ASN A 1 188 ? -15.828 -13.271 1.436 1.00 64.69 188 ASN A C 1
ATOM 1464 O O . ASN A 1 188 ? -15.632 -12.867 2.581 1.00 64.69 188 ASN A O 1
ATOM 1468 N N . SER A 1 189 ? -17.023 -13.673 0.989 1.00 53.06 189 SER A N 1
ATOM 1469 C CA . SER A 1 189 ? -18.322 -13.652 1.697 1.00 53.06 189 SER A CA 1
ATOM 1470 C C . SER A 1 189 ? -18.347 -14.191 3.143 1.00 53.06 189 SER A C 1
ATOM 1472 O O . SER A 1 189 ? -19.372 -14.071 3.809 1.00 53.06 189 SER A O 1
ATOM 1474 N N . ASN A 1 190 ? -17.262 -14.778 3.646 1.00 53.38 190 ASN A N 1
ATOM 1475 C CA . ASN A 1 190 ? -17.166 -15.298 5.011 1.00 53.38 190 ASN A CA 1
ATOM 1476 C C . ASN A 1 190 ? -16.808 -14.216 6.048 1.00 53.38 190 ASN A C 1
ATOM 1478 O O . ASN A 1 190 ? -16.771 -14.518 7.236 1.00 53.38 190 ASN A O 1
ATOM 1482 N N . ASP A 1 191 ? -16.517 -12.983 5.617 1.00 54.53 191 ASP A N 1
ATOM 1483 C CA . ASP A 1 191 ? -15.967 -11.920 6.466 1.00 54.53 191 ASP A CA 1
ATOM 1484 C C . ASP A 1 191 ? -16.885 -10.681 6.505 1.00 54.53 191 ASP A C 1
ATOM 1486 O O . ASP A 1 191 ? -16.483 -9.557 6.191 1.00 54.53 191 ASP A O 1
ATOM 1490 N N . SER A 1 192 ? -18.157 -10.902 6.859 1.00 52.12 192 SER A N 1
ATOM 1491 C CA . SER A 1 192 ? -19.218 -9.879 6.924 1.00 52.12 192 SER A CA 1
ATOM 1492 C C . SER A 1 192 ? -18.836 -8.659 7.771 1.00 52.12 192 SER A C 1
ATOM 1494 O O . SER A 1 192 ? -19.185 -7.534 7.431 1.00 52.12 192 SER A O 1
ATOM 1496 N N . THR A 1 193 ? -18.010 -8.853 8.801 1.00 54.38 193 THR A N 1
ATOM 1497 C CA . THR A 1 193 ? -17.553 -7.781 9.703 1.00 54.38 193 THR A CA 1
ATOM 1498 C C . THR A 1 193 ? -16.691 -6.709 9.018 1.00 54.38 193 THR A C 1
ATOM 1500 O O . THR A 1 193 ? -16.680 -5.546 9.427 1.00 54.38 193 THR A O 1
ATOM 1503 N N . VAL A 1 194 ? -15.969 -7.066 7.949 1.00 57.34 194 VAL A N 1
ATOM 1504 C CA . VAL A 1 194 ? -15.082 -6.140 7.220 1.00 57.34 194 VAL A CA 1
ATOM 1505 C C . VAL A 1 194 ? -15.871 -5.274 6.240 1.00 57.34 194 VAL A C 1
ATOM 1507 O O . VAL A 1 194 ? -15.501 -4.123 5.999 1.00 57.34 194 VAL A O 1
ATOM 1510 N N . ALA A 1 195 ? -16.974 -5.809 5.712 1.00 60.16 195 ALA A N 1
ATOM 1511 C CA . ALA A 1 195 ? -17.883 -5.100 4.821 1.00 60.16 195 ALA A CA 1
ATOM 1512 C C . ALA A 1 195 ? -18.794 -4.105 5.553 1.00 60.16 195 ALA A C 1
ATOM 1514 O O . ALA A 1 195 ? -19.432 -3.311 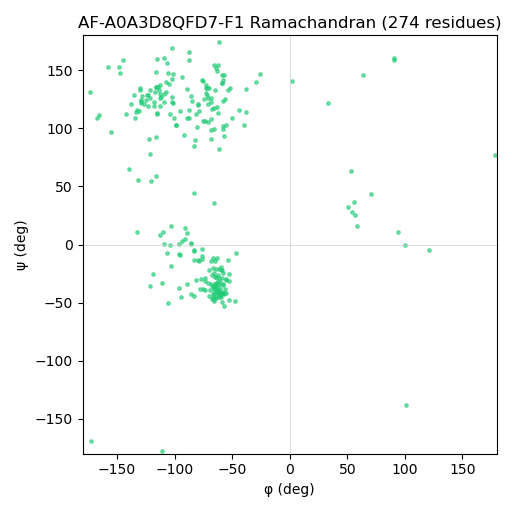4.878 1.00 60.16 195 ALA A O 1
ATOM 1515 N N . GLU A 1 196 ? -18.833 -4.119 6.889 1.00 70.31 196 GLU A N 1
ATOM 1516 C CA . GLU A 1 196 ? -19.688 -3.255 7.716 1.00 70.31 196 GLU A CA 1
ATOM 1517 C C . GLU A 1 196 ? -18.915 -2.142 8.437 1.00 70.31 196 GLU A C 1
ATOM 1519 O O . GLU A 1 196 ? -19.513 -1.257 9.027 1.00 70.31 196 GLU A O 1
ATOM 1524 N N . SER A 1 197 ? -17.581 -2.123 8.399 1.00 85.75 197 SER A N 1
ATOM 1525 C CA . SER A 1 197 ? -16.828 -1.036 9.042 1.00 85.75 197 SER A CA 1
ATOM 1526 C C . SER A 1 197 ? -16.882 0.250 8.197 1.00 85.75 197 SER A C 1
ATOM 1528 O O . SER A 1 197 ? -16.739 0.162 6.972 1.00 85.75 197 SER A O 1
ATOM 1530 N N . PRO A 1 198 ? -16.999 1.448 8.804 1.00 92.75 198 PRO A N 1
ATOM 1531 C CA . PRO A 1 198 ? -16.809 2.706 8.091 1.00 92.75 198 PRO A CA 1
ATOM 1532 C C . PRO A 1 198 ? -15.420 2.779 7.444 1.00 92.75 198 PRO A C 1
ATOM 1534 O O . PRO A 1 198 ? -14.423 2.346 8.028 1.00 92.75 198 PRO A O 1
ATOM 1537 N N . VAL A 1 199 ? -15.336 3.341 6.242 1.00 93.94 199 VAL A N 1
ATOM 1538 C CA . VAL A 1 199 ? -14.126 3.424 5.424 1.00 93.94 199 VAL A CA 1
ATOM 1539 C C . VAL A 1 199 ? -13.801 4.879 5.119 1.00 93.94 199 VAL A C 1
ATOM 1541 O O . VAL A 1 199 ? -14.617 5.609 4.556 1.00 93.94 199 VAL A O 1
ATOM 1544 N N . LEU A 1 200 ? -12.572 5.273 5.444 1.00 95.69 200 LEU A N 1
ATOM 1545 C CA . LEU A 1 200 ? -11.966 6.512 4.982 1.00 95.69 200 LEU A CA 1
ATOM 1546 C C . LEU A 1 200 ? -11.112 6.223 3.744 1.00 95.69 200 LEU A C 1
ATOM 1548 O O . LEU A 1 200 ? -10.097 5.537 3.851 1.00 95.69 200 LEU A O 1
ATOM 1552 N N . ASP A 1 201 ? -11.495 6.771 2.597 1.00 95.38 201 ASP A N 1
ATOM 1553 C CA . ASP A 1 201 ? -10.634 6.885 1.421 1.00 95.38 201 ASP A CA 1
ATOM 1554 C C . ASP A 1 201 ? -9.839 8.187 1.516 1.00 95.38 201 ASP A C 1
ATOM 1556 O O . ASP A 1 201 ? -10.397 9.286 1.459 1.00 95.38 201 ASP A O 1
ATOM 1560 N N . PHE A 1 202 ? -8.541 8.054 1.762 1.00 95.62 202 PHE A N 1
ATOM 1561 C CA . PHE A 1 202 ? -7.636 9.157 2.026 1.00 95.62 202 PHE A CA 1
ATOM 1562 C C . PHE A 1 202 ? -6.598 9.244 0.915 1.00 95.62 202 PHE A C 1
ATOM 1564 O O . PHE A 1 202 ? -5.732 8.376 0.797 1.00 95.62 202 PHE A O 1
ATOM 1571 N N . GLN A 1 203 ? -6.667 10.307 0.119 1.00 94.88 203 GLN A N 1
ATOM 1572 C CA . GLN A 1 203 ? -5.710 10.575 -0.945 1.00 94.88 203 GLN A CA 1
ATOM 1573 C C . GLN A 1 203 ? -4.795 11.739 -0.567 1.00 94.88 203 GLN A C 1
ATOM 1575 O O . GLN A 1 203 ? -5.265 12.812 -0.188 1.00 94.88 203 GLN A O 1
ATOM 1580 N N . ILE A 1 204 ? -3.488 11.543 -0.730 1.00 92.69 204 ILE A N 1
ATOM 1581 C CA . ILE A 1 204 ? -2.466 12.562 -0.500 1.00 92.69 204 ILE A CA 1
ATOM 1582 C C . ILE A 1 204 ? -1.611 12.719 -1.761 1.00 92.69 204 ILE A C 1
ATOM 1584 O O . ILE A 1 204 ? -1.004 11.760 -2.244 1.00 92.69 204 ILE A O 1
ATOM 1588 N N . GLY A 1 205 ? -1.539 13.952 -2.250 1.00 86.56 205 GLY A N 1
ATOM 1589 C CA . GLY A 1 205 ? -0.844 14.356 -3.461 1.00 86.56 205 GLY A CA 1
ATOM 1590 C C . GLY A 1 205 ? -1.716 14.313 -4.716 1.00 86.56 205 GLY A C 1
ATOM 1591 O O . GLY A 1 205 ? -2.761 13.652 -4.781 1.00 86.56 205 GLY A O 1
ATOM 1592 N N . GLU A 1 206 ? -1.268 15.040 -5.738 1.00 80.38 206 GLU A N 1
ATOM 1593 C CA . GLU A 1 206 ? -1.920 15.073 -7.041 1.00 80.38 206 GLU A CA 1
ATOM 1594 C C . GLU A 1 206 ? -1.718 13.743 -7.787 1.00 80.38 206 GLU A C 1
ATOM 1596 O O . GLU A 1 206 ? -0.662 13.437 -8.345 1.00 80.38 206 GLU A O 1
ATOM 1601 N N . MET A 1 207 ? -2.779 12.945 -7.828 1.00 73.06 207 MET A N 1
ATOM 1602 C CA . MET A 1 207 ? -2.904 11.814 -8.739 1.00 73.06 207 MET A CA 1
ATOM 1603 C C . MET A 1 207 ? -3.539 12.362 -10.012 1.00 73.06 207 MET A C 1
ATOM 1605 O O . MET A 1 207 ? -4.716 12.717 -9.991 1.00 73.06 207 MET A O 1
ATOM 1609 N N . LYS A 1 208 ? -2.793 12.470 -11.121 1.00 63.22 208 LYS A N 1
ATOM 1610 C CA . LYS A 1 208 ? -3.370 12.943 -12.390 1.00 63.22 208 LYS A CA 1
ATOM 1611 C C . LYS A 1 208 ? -4.578 12.076 -12.760 1.00 63.22 208 LYS A C 1
ATOM 1613 O O . LYS A 1 208 ? -4.425 10.966 -13.267 1.00 63.22 208 LYS A O 1
ATOM 1618 N N . LYS A 1 209 ? -5.787 12.598 -12.537 1.00 54.97 209 LYS A N 1
ATOM 1619 C CA . LYS A 1 209 ? -7.033 12.059 -13.085 1.00 54.97 209 LYS A CA 1
ATOM 1620 C C . LYS A 1 209 ? -6.942 12.328 -14.582 1.00 54.97 209 LYS A C 1
ATOM 1622 O O . LYS A 1 209 ? -7.132 13.466 -15.004 1.00 54.97 209 LYS A O 1
ATOM 1627 N N . SER A 1 210 ? -6.542 11.343 -15.385 1.00 45.41 210 SER A N 1
ATOM 1628 C CA . SER A 1 210 ? -6.462 11.524 -16.836 1.00 45.41 210 SER A CA 1
ATOM 1629 C C . SER A 1 210 ? -7.844 11.931 -17.356 1.00 45.41 210 SER A C 1
ATOM 1631 O O . SER A 1 210 ? 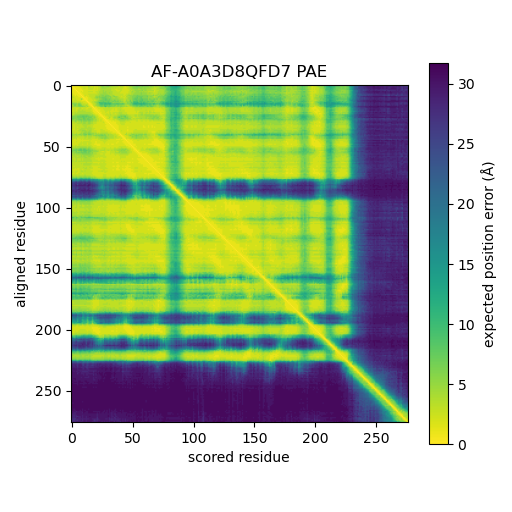-8.752 11.105 -17.443 1.00 45.41 210 SER A O 1
ATOM 1633 N N . ARG A 1 211 ? -8.040 13.224 -17.635 1.00 37.78 211 ARG A N 1
ATOM 1634 C CA . ARG A 1 211 ? -9.232 13.725 -18.319 1.00 37.78 211 ARG A CA 1
ATOM 1635 C C . ARG A 1 211 ? -9.106 13.315 -19.789 1.00 37.78 211 ARG A C 1
ATOM 1637 O O . ARG A 1 211 ? -8.290 13.879 -20.508 1.00 37.78 211 ARG A O 1
ATOM 1644 N N . GLY A 1 212 ? -9.894 12.322 -20.202 1.00 41.34 212 GLY A N 1
ATOM 1645 C CA . GLY A 1 212 ? -9.884 11.739 -21.553 1.00 41.34 212 GLY A CA 1
ATOM 1646 C C . GLY A 1 212 ? -8.913 10.561 -21.683 1.00 41.34 212 GLY A C 1
ATOM 1647 O O . GLY A 1 212 ? -8.025 10.458 -20.845 1.00 41.34 212 GLY A O 1
ATOM 1648 N N . PRO A 1 213 ? -9.079 9.657 -22.672 1.00 42.47 213 PRO A N 1
ATOM 1649 C CA . PRO A 1 213 ? -8.212 8.496 -22.831 1.00 42.47 213 PRO A CA 1
ATOM 1650 C C . PRO A 1 213 ? -6.877 8.957 -23.423 1.00 42.47 213 PRO A C 1
ATOM 1652 O O . PRO A 1 213 ? -6.818 9.250 -24.620 1.00 42.47 213 PRO A O 1
ATOM 1655 N N . PRO A 1 214 ? -5.777 9.022 -22.655 1.00 48.41 214 PRO A N 1
ATOM 1656 C CA . PRO A 1 214 ? -4.481 9.016 -23.293 1.00 48.41 214 PRO A CA 1
ATOM 1657 C C . PRO A 1 214 ? -4.269 7.565 -23.734 1.00 48.41 214 PRO A C 1
ATOM 1659 O O . PRO A 1 214 ? -4.602 6.633 -23.002 1.00 48.41 214 PRO A O 1
ATOM 1662 N N . SER A 1 215 ? -3.702 7.338 -24.911 1.00 51.28 215 SER A N 1
ATOM 1663 C CA . SER A 1 215 ? -3.074 6.050 -25.201 1.00 51.28 215 SER A CA 1
ATOM 1664 C C . SER A 1 215 ? -1.931 5.862 -24.195 1.00 51.28 215 SER A C 1
ATOM 1666 O O . SER A 1 215 ? -0.791 6.228 -24.471 1.00 51.28 215 SER A O 1
ATOM 1668 N N . THR A 1 216 ? -2.230 5.402 -22.977 1.00 59.38 216 THR A N 1
ATOM 1669 C CA . THR A 1 216 ? -1.209 5.117 -21.975 1.00 59.38 216 THR A CA 1
ATOM 1670 C C . THR A 1 216 ? -0.438 3.911 -22.495 1.00 59.38 216 THR A C 1
ATOM 1672 O O . THR A 1 216 ? -1.060 2.878 -22.737 1.00 59.38 216 THR A O 1
ATOM 1675 N N . PRO A 1 217 ? 0.891 4.001 -22.681 1.00 68.88 217 PRO A N 1
ATOM 1676 C CA . PRO A 1 217 ? 1.672 2.879 -23.206 1.00 68.88 217 PRO A CA 1
ATOM 1677 C C . PRO A 1 217 ? 1.709 1.689 -22.234 1.00 68.88 217 PRO A C 1
ATOM 1679 O O . PRO A 1 217 ? 2.142 0.602 -22.597 1.00 68.88 217 PRO A O 1
ATOM 1682 N N . TYR A 1 218 ? 1.255 1.899 -20.998 1.00 79.31 218 TYR A N 1
ATOM 1683 C CA . TYR A 1 218 ? 1.274 0.920 -19.925 1.00 79.31 218 TYR A CA 1
ATOM 1684 C C . TYR A 1 218 ? -0.037 0.141 -19.846 1.00 79.31 218 TYR A C 1
ATOM 1686 O O . TYR A 1 218 ? -1.123 0.695 -20.031 1.00 79.31 218 TYR A O 1
ATOM 1694 N N . SER A 1 219 ? 0.078 -1.142 -19.514 1.00 84.50 219 SER A N 1
ATOM 1695 C CA . SER A 1 219 ? -1.061 -1.992 -19.172 1.00 84.50 219 SER A CA 1
ATOM 1696 C C . SER A 1 219 ? -1.141 -2.158 -17.655 1.00 84.50 219 SER A C 1
ATOM 1698 O O . SER A 1 219 ? -0.120 -2.261 -16.981 1.00 84.50 219 SER A O 1
ATOM 1700 N N . ALA A 1 220 ? -2.353 -2.181 -17.106 1.00 89.31 220 ALA A N 1
ATOM 1701 C CA . ALA A 1 220 ? -2.598 -2.588 -15.733 1.00 89.31 220 ALA A CA 1
ATOM 1702 C C . ALA A 1 220 ? -2.593 -4.117 -15.657 1.00 89.31 220 ALA A C 1
ATOM 1704 O O . ALA A 1 220 ? -3.392 -4.784 -16.318 1.00 89.31 220 ALA A O 1
ATOM 1705 N N . ILE A 1 221 ? -1.692 -4.659 -14.847 1.00 91.44 221 ILE A N 1
ATOM 1706 C CA . ILE A 1 221 ? -1.559 -6.084 -14.585 1.00 91.44 221 ILE A CA 1
ATOM 1707 C C . ILE A 1 221 ? -2.173 -6.403 -13.228 1.00 91.44 221 ILE A C 1
ATOM 1709 O O . ILE A 1 221 ? -1.760 -5.858 -12.206 1.00 91.44 221 ILE A O 1
ATOM 1713 N N . TYR A 1 222 ? -3.143 -7.312 -13.226 1.00 92.81 222 TYR A N 1
ATOM 1714 C CA . TYR A 1 222 ? -3.853 -7.765 -12.041 1.00 92.81 222 TYR A CA 1
ATOM 1715 C C . TYR A 1 222 ? -3.317 -9.117 -11.593 1.00 92.81 222 TYR A C 1
ATOM 1717 O O . TYR A 1 222 ? -3.364 -10.100 -12.335 1.00 92.81 222 TYR A O 1
ATOM 1725 N N . LEU A 1 223 ? -2.840 -9.165 -10.356 1.00 93.31 223 LEU A N 1
ATOM 1726 C CA . LEU A 1 223 ? -2.316 -10.351 -9.702 1.00 93.31 223 LEU A CA 1
ATOM 1727 C C . LEU A 1 223 ? -3.226 -10.767 -8.557 1.00 93.31 223 LEU A C 1
ATOM 1729 O O . LEU A 1 223 ? -3.646 -9.932 -7.754 1.00 93.31 223 LEU A O 1
ATOM 1733 N N . GLN A 1 224 ? -3.467 -12.069 -8.456 1.00 93.06 224 GLN A N 1
ATOM 1734 C CA . GLN A 1 224 ? -4.163 -12.695 -7.336 1.00 93.06 224 GLN A CA 1
ATOM 1735 C C . GLN A 1 224 ? -3.232 -13.648 -6.595 1.00 93.06 224 GLN A C 1
ATOM 1737 O O . GLN A 1 224 ? -2.332 -14.245 -7.191 1.00 93.06 224 GLN A O 1
ATOM 1742 N N . ARG A 1 225 ? -3.432 -13.786 -5.286 1.00 90.56 225 ARG A N 1
ATOM 1743 C CA . ARG A 1 225 ? -2.634 -14.697 -4.465 1.00 90.56 225 ARG A CA 1
ATOM 1744 C C . ARG A 1 225 ? -3.019 -16.151 -4.740 1.00 90.56 225 ARG A C 1
ATOM 1746 O O . ARG A 1 225 ? -4.189 -16.529 -4.662 1.00 90.56 225 ARG A O 1
ATOM 1753 N N . ILE A 1 226 ? -2.019 -16.989 -4.993 1.00 86.38 226 ILE A N 1
ATOM 1754 C CA . ILE A 1 226 ? -2.192 -18.430 -5.187 1.00 86.38 226 ILE A CA 1
ATOM 1755 C C . ILE A 1 226 ? -2.731 -19.030 -3.886 1.00 86.38 226 ILE A C 1
ATOM 1757 O O . ILE A 1 226 ? -2.088 -18.947 -2.841 1.00 86.38 226 ILE A O 1
ATOM 1761 N N . GLY A 1 227 ? -3.931 -19.610 -3.955 1.00 72.38 227 GLY A N 1
ATOM 1762 C CA . GLY A 1 227 ? -4.648 -20.155 -2.800 1.00 72.38 227 GLY A CA 1
ATOM 1763 C C . GLY A 1 227 ? -5.749 -19.255 -2.224 1.00 72.38 227 GLY A C 1
ATOM 1764 O O . GLY A 1 227 ? -6.416 -19.685 -1.290 1.00 72.38 227 GLY A O 1
ATOM 1765 N N . SER A 1 228 ? -5.997 -18.055 -2.773 1.00 52.84 228 SER A N 1
ATOM 1766 C CA . SER A 1 228 ? -7.138 -17.207 -2.368 1.00 52.84 228 SER A CA 1
ATOM 1767 C C . SER A 1 228 ? -8.416 -17.434 -3.190 1.00 52.84 228 SER A C 1
ATOM 1769 O O . SER A 1 228 ? -9.319 -16.602 -3.148 1.00 52.84 228 SER A O 1
ATOM 1771 N N . VAL A 1 229 ? -8.505 -18.519 -3.967 1.00 43.22 229 VAL A N 1
ATOM 1772 C CA . VAL A 1 229 ? -9.692 -18.801 -4.787 1.00 43.22 229 VAL A CA 1
ATOM 1773 C C . VAL A 1 229 ? -10.786 -19.409 -3.900 1.00 43.22 229 VAL A C 1
ATOM 1775 O O . VAL A 1 229 ? -10.572 -20.498 -3.358 1.00 43.22 229 VAL A O 1
ATOM 1778 N N . PRO A 1 230 ? -11.975 -18.791 -3.778 1.00 39.34 230 PRO A N 1
ATOM 1779 C CA . PRO A 1 230 ? -13.129 -19.463 -3.202 1.00 39.34 230 PRO A CA 1
ATOM 1780 C C . PRO A 1 230 ? -13.555 -20.568 -4.177 1.00 39.34 230 PRO A C 1
ATOM 1782 O O . PRO A 1 230 ? -14.049 -20.287 -5.265 1.00 39.34 230 PRO A O 1
ATOM 1785 N N . GLY A 1 231 ? -13.322 -21.831 -3.814 1.00 41.09 231 GLY A N 1
ATOM 1786 C CA . GLY A 1 231 ? -13.857 -22.988 -4.546 1.00 41.09 231 GLY A CA 1
ATOM 1787 C C . GLY A 1 231 ? -12.844 -23.989 -5.104 1.00 41.09 231 GLY A C 1
ATOM 1788 O O . GLY A 1 231 ? -13.257 -25.043 -5.585 1.00 41.09 231 GLY A O 1
ATOM 1789 N N . ALA A 1 232 ? -11.535 -23.750 -4.997 1.00 33.12 232 ALA A N 1
ATOM 1790 C CA . ALA A 1 232 ? -10.555 -24.782 -5.329 1.00 33.12 232 ALA A CA 1
ATOM 1791 C C . ALA A 1 232 ? -10.411 -25.751 -4.145 1.00 33.12 232 ALA A C 1
ATOM 1793 O O . ALA A 1 232 ? -9.757 -25.444 -3.147 1.00 33.12 232 ALA A O 1
ATOM 1794 N N . LYS A 1 233 ? -11.046 -26.928 -4.237 1.00 33.41 233 LYS A N 1
ATOM 1795 C CA . LYS A 1 233 ? -10.744 -28.047 -3.334 1.00 33.41 233 LYS A CA 1
ATOM 1796 C C . LYS A 1 233 ? -9.231 -28.302 -3.387 1.00 33.41 233 LYS A C 1
ATOM 1798 O O . LYS A 1 233 ? -8.694 -28.367 -4.493 1.00 33.41 233 LYS A O 1
ATOM 1803 N N . PRO A 1 234 ? -8.543 -28.461 -2.244 1.00 36.19 234 PRO A N 1
ATOM 1804 C CA . PRO A 1 234 ? -7.151 -28.871 -2.263 1.00 36.19 234 PRO A CA 1
ATOM 1805 C C . PRO A 1 234 ? -7.088 -30.257 -2.904 1.00 36.19 234 PRO A C 1
ATOM 1807 O O . PRO A 1 234 ? -7.627 -31.221 -2.355 1.00 36.19 234 PRO A O 1
ATOM 1810 N N . GLU A 1 235 ? -6.471 -30.352 -4.082 1.00 32.53 235 GLU A N 1
ATOM 1811 C CA . GLU A 1 235 ? -6.101 -31.649 -4.630 1.00 32.53 235 GLU A CA 1
ATOM 1812 C C . GLU A 1 235 ? -5.217 -32.350 -3.593 1.00 32.53 235 GLU A C 1
ATOM 1814 O O . GLU A 1 235 ? -4.233 -31.769 -3.112 1.00 32.53 235 GLU A O 1
ATOM 1819 N N . PRO A 1 236 ? -5.568 -33.575 -3.176 1.00 35.72 236 PRO A N 1
ATOM 1820 C CA . PRO A 1 236 ? -4.737 -34.302 -2.249 1.00 35.72 236 PRO A CA 1
ATOM 1821 C C . PRO A 1 236 ? -3.423 -34.609 -2.956 1.00 35.72 236 PRO A C 1
ATOM 1823 O O . PRO A 1 236 ? -3.394 -35.338 -3.943 1.00 35.72 236 PRO A O 1
ATOM 1826 N N . ASN A 1 237 ? -2.336 -34.067 -2.403 1.00 36.25 237 ASN A N 1
ATOM 1827 C CA . ASN A 1 237 ? -0.972 -34.516 -2.646 1.00 36.25 237 ASN A CA 1
ATOM 1828 C C . ASN A 1 237 ? -0.962 -36.049 -2.708 1.00 36.25 237 ASN A C 1
ATOM 1830 O O . ASN A 1 237 ? -1.011 -36.723 -1.671 1.00 36.25 237 ASN A O 1
ATOM 1834 N N . THR A 1 238 ? -0.886 -36.616 -3.913 1.00 35.72 238 THR A N 1
ATOM 1835 C CA . THR A 1 238 ? -0.612 -38.036 -4.085 1.00 35.72 238 THR A CA 1
ATOM 1836 C C . THR A 1 238 ? 0.825 -38.253 -3.648 1.00 35.72 238 THR A C 1
ATOM 1838 O O . THR A 1 238 ? 1.777 -38.133 -4.420 1.00 35.72 238 THR A O 1
ATOM 1841 N N . LYS A 1 239 ? 0.978 -38.559 -2.357 1.00 36.88 239 LYS A N 1
ATOM 1842 C CA . LYS A 1 239 ? 2.119 -39.291 -1.824 1.00 36.88 239 LYS A CA 1
ATOM 1843 C C . LYS A 1 239 ? 2.369 -40.449 -2.787 1.00 36.88 239 LYS A C 1
ATOM 1845 O O . LYS A 1 239 ? 1.510 -41.320 -2.907 1.00 36.88 239 LYS A O 1
ATOM 1850 N N . LYS A 1 240 ? 3.523 -40.460 -3.462 1.00 40.16 240 LYS A N 1
ATOM 1851 C CA . LYS A 1 240 ? 4.029 -41.648 -4.161 1.00 40.16 240 LYS A CA 1
ATOM 1852 C C . LYS A 1 240 ? 4.129 -42.772 -3.133 1.00 40.16 240 LYS A C 1
ATOM 1854 O O . LYS A 1 240 ? 5.099 -42.871 -2.383 1.00 40.16 240 LYS A O 1
ATOM 1859 N N . ARG A 1 241 ? 3.072 -43.576 -3.051 1.00 34.09 241 ARG A N 1
ATOM 1860 C CA . ARG A 1 241 ? 3.022 -44.801 -2.274 1.00 34.09 241 ARG A CA 1
ATOM 1861 C C . ARG A 1 241 ? 3.558 -45.897 -3.183 1.00 34.09 241 ARG A C 1
ATOM 1863 O O . ARG A 1 241 ? 3.020 -46.167 -4.244 1.00 34.09 241 ARG A O 1
ATOM 1870 N N . LYS A 1 242 ? 4.682 -46.435 -2.733 1.00 35.66 242 LYS A N 1
ATOM 1871 C CA . LYS A 1 242 ? 5.389 -47.627 -3.187 1.00 35.66 242 LYS A CA 1
ATOM 1872 C C . LYS A 1 242 ? 4.408 -48.742 -3.582 1.00 35.66 242 LYS A C 1
ATOM 1874 O O . LYS A 1 242 ? 3.716 -49.265 -2.710 1.00 35.66 242 LYS A O 1
ATOM 1879 N N . GLU A 1 243 ? 4.377 -49.102 -4.862 1.00 32.22 243 GLU A N 1
ATOM 1880 C CA . GLU A 1 243 ? 3.754 -50.342 -5.324 1.00 32.22 243 GLU A CA 1
ATOM 1881 C C . GLU A 1 243 ? 4.765 -51.484 -5.225 1.00 32.22 243 GLU A C 1
ATOM 1883 O O . GLU A 1 243 ? 5.913 -51.382 -5.662 1.00 32.22 243 GLU A O 1
ATOM 1888 N N . ALA A 1 244 ? 4.324 -52.549 -4.565 1.00 31.39 244 ALA A N 1
ATOM 1889 C CA . ALA A 1 244 ? 4.983 -53.836 -4.505 1.00 31.39 244 ALA A CA 1
ATOM 1890 C C . ALA A 1 244 ? 4.567 -54.648 -5.739 1.00 31.39 244 ALA A C 1
ATOM 1892 O O . ALA A 1 244 ? 3.377 -54.869 -5.949 1.00 31.39 244 ALA A O 1
ATOM 1893 N N . GLY A 1 245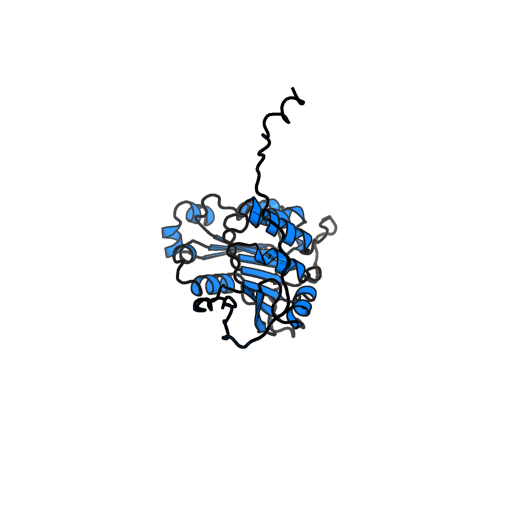 ? 5.545 -55.093 -6.527 1.00 30.08 245 GLY A N 1
ATOM 1894 C CA . GLY A 1 245 ? 5.380 -56.149 -7.529 1.00 30.08 245 GLY A CA 1
ATOM 1895 C C . GLY A 1 245 ? 5.935 -57.480 -6.994 1.00 30.08 245 GLY A C 1
ATOM 1896 O O . GLY A 1 245 ? 6.884 -57.443 -6.203 1.00 30.08 245 GLY A O 1
ATOM 1897 N N . PRO A 1 246 ? 5.356 -58.640 -7.360 1.00 37.19 246 PRO A N 1
ATOM 1898 C CA . PRO A 1 246 ? 5.673 -59.924 -6.747 1.00 37.19 246 PRO A CA 1
ATOM 1899 C C . PRO A 1 246 ? 6.857 -60.669 -7.392 1.00 37.19 246 PRO A C 1
ATOM 1901 O O . PRO A 1 246 ? 7.239 -60.435 -8.533 1.00 37.19 246 PRO A O 1
ATOM 1904 N N . LEU A 1 247 ? 7.390 -61.567 -6.561 1.00 31.41 247 LEU A N 1
ATOM 1905 C CA . LEU A 1 247 ? 8.469 -62.558 -6.671 1.00 31.41 247 LEU A CA 1
ATOM 1906 C C . LEU A 1 247 ? 8.785 -63.190 -8.044 1.00 31.41 247 LEU A C 1
ATOM 1908 O O . LEU A 1 247 ? 7.899 -63.675 -8.741 1.00 31.41 247 LEU A O 1
ATOM 1912 N 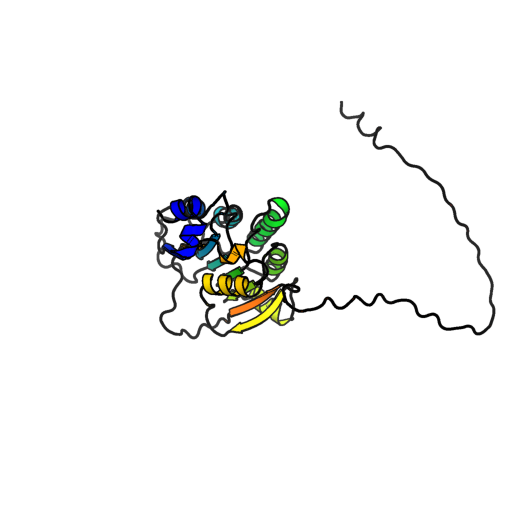N . GLY A 1 248 ? 10.095 -63.347 -8.284 1.00 30.00 248 GLY A N 1
ATOM 1913 C CA . GLY A 1 248 ? 10.711 -64.350 -9.161 1.00 30.00 248 GLY A CA 1
ATOM 1914 C C . GLY A 1 248 ? 12.238 -64.424 -8.953 1.00 30.00 248 GLY A C 1
ATOM 1915 O O . GLY A 1 248 ? 12.929 -63.461 -9.265 1.00 30.00 248 GLY A O 1
ATOM 1916 N N . ASP A 1 249 ? 12.696 -65.530 -8.345 1.00 30.19 249 ASP A N 1
ATOM 1917 C CA . ASP A 1 249 ? 14.017 -66.218 -8.313 1.00 30.19 249 ASP A CA 1
ATOM 1918 C C . ASP A 1 249 ? 15.208 -65.588 -9.096 1.00 30.19 249 ASP A C 1
ATOM 1920 O O . ASP A 1 249 ? 15.043 -65.174 -10.233 1.00 30.19 249 ASP A O 1
ATOM 1924 N N . GLN A 1 250 ? 16.484 -65.539 -8.664 1.00 38.62 250 GLN A N 1
ATOM 1925 C CA . GLN A 1 250 ? 17.305 -66.415 -7.804 1.00 38.62 250 GLN A CA 1
ATOM 1926 C C . GLN A 1 250 ? 18.704 -65.736 -7.507 1.00 38.62 250 GLN A C 1
ATOM 1928 O O . GLN A 1 250 ? 18.820 -64.535 -7.738 1.00 38.62 250 GLN A O 1
ATOM 1933 N N . PRO A 1 251 ? 19.758 -66.380 -6.931 1.00 37.03 251 PRO A N 1
ATOM 1934 C CA . PRO A 1 251 ? 20.383 -65.987 -5.655 1.00 37.03 251 PRO A CA 1
ATOM 1935 C C . PRO A 1 251 ? 21.802 -65.358 -5.734 1.00 37.03 251 PRO A C 1
ATOM 1937 O O . PRO A 1 251 ? 22.553 -65.594 -6.676 1.00 37.03 251 PRO A O 1
ATOM 1940 N N . GLY A 1 252 ? 22.237 -64.642 -4.679 1.00 30.70 252 GLY A N 1
ATOM 1941 C CA . GLY A 1 252 ? 23.629 -64.159 -4.585 1.00 30.70 252 GLY A CA 1
ATOM 1942 C C . GLY A 1 252 ? 24.024 -63.321 -3.353 1.00 30.70 252 GLY A C 1
ATOM 1943 O O . GLY A 1 252 ? 24.212 -62.120 -3.469 1.00 30.70 252 GLY A O 1
ATOM 1944 N N . GLN A 1 253 ? 24.231 -63.996 -2.215 1.00 39.03 253 GLN A N 1
ATOM 1945 C CA . GLN A 1 253 ? 25.080 -63.659 -1.046 1.00 39.03 253 GLN A CA 1
ATOM 1946 C C . GLN A 1 253 ? 24.837 -62.422 -0.129 1.00 39.03 253 GLN A C 1
ATOM 1948 O O . GLN A 1 253 ? 24.457 -61.343 -0.572 1.00 39.03 253 GLN A O 1
ATOM 1953 N N . PRO A 1 254 ? 25.122 -62.555 1.196 1.00 35.53 254 PRO A N 1
ATOM 1954 C CA . PRO A 1 254 ? 24.736 -61.588 2.225 1.00 35.53 254 PRO A CA 1
ATOM 1955 C C . PRO A 1 254 ? 25.911 -60.733 2.735 1.00 35.53 254 PRO A C 1
ATOM 1957 O O . PRO A 1 254 ? 27.018 -61.235 2.937 1.00 35.53 254 PRO A O 1
ATOM 1960 N N . ARG A 1 255 ? 25.655 -59.473 3.116 1.00 36.75 255 ARG A N 1
ATOM 1961 C CA . ARG A 1 255 ? 26.513 -58.760 4.080 1.00 36.75 255 ARG A CA 1
ATOM 1962 C C . ARG A 1 255 ? 25.698 -58.100 5.187 1.00 36.75 255 ARG A C 1
ATOM 1964 O O . ARG A 1 255 ? 24.909 -57.189 4.974 1.00 36.75 255 ARG A O 1
ATOM 1971 N N . LYS A 1 256 ? 25.930 -58.626 6.391 1.00 41.38 256 LYS A N 1
ATOM 1972 C CA . LYS A 1 256 ? 25.501 -58.123 7.695 1.00 41.38 256 LYS A CA 1
ATOM 1973 C C . LYS A 1 256 ? 26.318 -56.878 8.054 1.00 41.38 256 LYS A C 1
ATOM 1975 O O . LYS A 1 256 ? 27.542 -56.965 8.053 1.00 41.38 256 LYS A O 1
ATOM 1980 N N . SER A 1 257 ? 25.679 -55.815 8.539 1.00 39.75 257 SER A N 1
ATOM 1981 C CA . SER A 1 257 ? 26.289 -54.965 9.574 1.00 39.75 257 SER A CA 1
ATOM 1982 C C . SER A 1 257 ? 25.239 -54.216 10.403 1.00 39.75 257 SER A C 1
ATOM 1984 O O . SER A 1 257 ? 24.716 -53.185 10.003 1.00 39.75 257 SER A O 1
ATOM 1986 N N . LYS A 1 258 ? 24.947 -54.831 11.553 1.00 39.91 258 LYS A N 1
ATOM 1987 C CA . LYS A 1 258 ? 24.735 -54.288 12.907 1.00 39.91 258 LYS A CA 1
ATOM 1988 C C . LYS A 1 258 ? 24.100 -52.899 13.086 1.00 39.91 258 LYS A C 1
ATOM 1990 O O . LYS A 1 258 ? 24.692 -51.871 12.784 1.00 39.91 258 LYS A O 1
ATOM 1995 N N . ALA A 1 259 ? 22.980 -52.925 13.807 1.00 38.91 259 ALA A N 1
ATOM 1996 C CA . ALA A 1 259 ? 22.533 -51.862 14.694 1.00 38.91 259 ALA A CA 1
ATOM 1997 C C . ALA A 1 259 ? 23.576 -51.575 15.792 1.00 38.91 259 ALA A C 1
ATOM 1999 O O . ALA A 1 259 ? 24.119 -52.507 16.389 1.00 38.91 259 ALA A O 1
ATOM 2000 N N . VAL A 1 260 ? 23.793 -50.294 16.099 1.00 35.62 260 VAL A N 1
ATOM 2001 C CA . VAL A 1 260 ? 24.346 -49.841 17.380 1.00 35.62 260 VAL A CA 1
ATOM 2002 C C . VAL A 1 260 ? 23.485 -48.683 17.865 1.00 35.62 260 VAL A C 1
ATOM 2004 O O . VAL A 1 260 ? 23.410 -47.628 17.246 1.00 35.62 260 VAL A O 1
ATOM 2007 N N . MET A 1 261 ? 22.810 -48.937 18.976 1.00 38.34 261 MET A N 1
ATOM 2008 C CA . MET A 1 261 ? 22.064 -47.991 19.788 1.00 38.34 261 MET A CA 1
ATOM 2009 C C . MET A 1 261 ? 22.953 -47.675 20.995 1.00 38.34 261 MET A C 1
ATOM 2011 O O . MET A 1 261 ? 23.378 -48.621 21.659 1.00 38.34 261 MET A O 1
ATOM 2015 N N . LYS A 1 262 ? 23.236 -46.399 21.289 1.00 40.84 262 LYS A N 1
ATOM 2016 C CA . LYS A 1 262 ? 23.248 -45.895 22.674 1.00 40.84 262 LYS A CA 1
ATOM 2017 C C . LYS A 1 262 ? 23.442 -44.382 22.783 1.00 40.84 262 LYS A C 1
ATOM 2019 O O . LYS A 1 262 ? 24.361 -43.808 22.212 1.00 40.84 262 LYS A O 1
ATOM 2024 N N . ASP A 1 263 ? 22.551 -43.832 23.597 1.00 42.50 263 ASP A N 1
ATOM 2025 C CA . ASP A 1 263 ? 22.519 -42.553 24.296 1.00 42.50 263 ASP A CA 1
ATOM 2026 C C . ASP A 1 263 ? 23.857 -41.881 24.626 1.00 42.50 263 ASP A C 1
ATOM 2028 O O . ASP A 1 263 ? 24.799 -42.526 25.092 1.00 42.50 263 ASP A O 1
ATOM 2032 N N . ARG A 1 264 ? 23.834 -40.542 24.600 1.00 45.34 264 ARG A N 1
ATOM 2033 C CA . ARG A 1 264 ? 23.965 -39.744 25.833 1.00 45.34 264 ARG A CA 1
ATOM 2034 C C . ARG A 1 264 ? 23.570 -38.285 25.598 1.00 45.34 264 ARG A C 1
ATOM 2036 O O . ARG A 1 264 ? 24.261 -37.532 24.918 1.00 45.34 264 ARG A O 1
ATOM 2043 N N . THR A 1 265 ? 22.452 -37.922 26.213 1.00 46.41 265 THR A N 1
ATOM 2044 C CA . THR A 1 265 ? 22.131 -36.590 26.726 1.00 46.41 265 THR A CA 1
ATOM 2045 C C . THR A 1 265 ? 23.364 -35.921 27.338 1.00 46.41 265 THR A C 1
ATOM 2047 O O . THR A 1 265 ? 24.086 -36.536 28.126 1.00 46.41 265 THR A O 1
ATOM 2050 N N . LYS A 1 266 ? 23.597 -34.653 26.991 1.00 47.09 266 LYS A N 1
ATOM 2051 C CA . LYS A 1 266 ? 24.435 -33.753 27.781 1.00 47.09 266 LYS A CA 1
ATOM 2052 C C . LYS A 1 266 ? 23.683 -32.457 28.028 1.00 47.09 266 LYS A C 1
ATOM 2054 O O . LYS A 1 266 ? 23.237 -31.793 27.094 1.00 47.09 266 LYS A O 1
ATOM 2059 N N . ASP A 1 267 ? 23.533 -32.203 29.318 1.00 47.09 267 ASP A N 1
ATOM 2060 C CA . ASP A 1 267 ? 22.868 -31.088 29.957 1.00 47.09 267 ASP A CA 1
ATOM 2061 C C . ASP A 1 267 ? 23.460 -29.733 29.566 1.00 47.09 267 ASP A C 1
ATOM 2063 O O . ASP A 1 267 ? 24.672 -29.536 29.519 1.00 47.09 267 ASP A O 1
ATOM 2067 N N . ILE A 1 268 ? 22.557 -28.778 29.357 1.00 55.50 268 ILE A N 1
ATOM 2068 C CA . ILE A 1 268 ? 22.825 -27.351 29.124 1.00 55.50 268 ILE A CA 1
ATOM 2069 C C . ILE A 1 268 ? 23.203 -26.622 30.437 1.00 55.50 268 ILE A C 1
ATOM 2071 O O . ILE A 1 268 ? 23.576 -25.452 30.419 1.00 55.50 268 ILE A O 1
ATOM 2075 N N . GLY A 1 269 ? 23.163 -27.318 31.581 1.00 55.38 269 GLY A N 1
ATOM 2076 C CA . GLY A 1 269 ? 23.401 -26.749 32.912 1.00 55.38 269 GLY A CA 1
ATOM 2077 C C . GLY A 1 269 ? 24.846 -26.333 33.219 1.00 55.38 269 GLY A C 1
ATOM 2078 O O . GLY A 1 269 ? 25.039 -25.459 34.054 1.00 55.38 269 GLY A O 1
ATOM 2079 N N . ASP A 1 270 ? 25.845 -26.881 32.520 1.00 53.06 270 ASP A N 1
ATOM 2080 C CA . ASP A 1 270 ? 27.273 -26.613 32.792 1.00 53.06 270 ASP A CA 1
ATOM 2081 C C . ASP A 1 270 ? 27.897 -25.523 31.900 1.00 53.06 270 ASP A C 1
ATOM 2083 O O . ASP A 1 270 ? 29.075 -25.204 32.034 1.00 53.06 270 ASP A O 1
ATOM 2087 N N . VAL A 1 271 ? 27.126 -24.925 30.983 1.00 54.62 271 VAL A N 1
ATOM 2088 C CA . VAL A 1 271 ? 27.621 -23.867 30.072 1.00 54.62 271 VAL A CA 1
ATOM 2089 C C . VAL A 1 271 ? 27.323 -22.456 30.608 1.00 54.62 271 VAL A C 1
ATOM 2091 O O . VAL A 1 271 ? 27.844 -21.471 30.093 1.00 54.62 271 VAL A O 1
ATOM 2094 N N . LEU A 1 272 ? 26.522 -22.332 31.672 1.00 53.88 272 LEU A N 1
ATOM 2095 C CA . LEU A 1 272 ? 26.114 -21.036 32.238 1.00 53.88 272 LEU A CA 1
ATOM 2096 C C . LEU A 1 272 ? 26.845 -20.648 33.533 1.00 53.88 272 LEU A C 1
ATOM 2098 O O . LEU A 1 272 ? 26.621 -19.557 34.048 1.00 53.88 272 LEU A O 1
ATOM 2102 N N . SER A 1 273 ? 27.754 -21.484 34.035 1.00 55.66 273 SER A N 1
ATOM 2103 C CA . SER A 1 273 ? 28.579 -21.187 35.217 1.00 55.66 273 SER A CA 1
ATOM 2104 C C . SER A 1 273 ? 29.863 -20.406 34.901 1.00 55.66 273 SER A C 1
ATOM 2106 O O . SER A 1 273 ? 30.625 -20.102 35.810 1.00 55.66 273 SER A O 1
ATOM 2108 N N . SER A 1 274 ? 30.108 -20.040 33.636 1.00 50.69 274 SER A N 1
ATOM 2109 C CA . SER A 1 274 ? 31.297 -19.276 33.227 1.00 50.69 274 SER A CA 1
ATOM 2110 C C . SER A 1 274 ? 31.040 -17.785 32.955 1.00 50.69 274 SER A C 1
ATOM 2112 O O . SER A 1 274 ? 31.866 -17.150 32.304 1.00 50.69 274 SER A O 1
ATOM 2114 N N . PHE A 1 275 ? 29.908 -17.224 33.403 1.00 49.59 275 PHE A N 1
ATOM 2115 C CA . PHE A 1 275 ? 29.562 -15.809 33.170 1.00 49.59 275 PHE A CA 1
ATOM 2116 C C . PHE A 1 275 ? 29.070 -15.025 34.403 1.00 49.59 275 PHE A C 1
ATOM 2118 O O . PHE A 1 275 ? 28.634 -13.886 34.237 1.00 49.59 275 PHE A O 1
ATOM 2125 N N . PHE A 1 276 ? 29.189 -15.569 35.620 1.00 46.34 276 PHE A N 1
ATOM 2126 C CA . PHE A 1 276 ? 28.998 -14.820 36.871 1.00 46.34 276 PHE A CA 1
ATOM 2127 C C . PHE A 1 276 ? 30.105 -15.123 37.875 1.00 46.34 276 PHE A C 1
ATOM 2129 O O . PHE A 1 276 ? 30.448 -16.318 38.013 1.00 46.34 276 PHE A O 1
#

Secondary structure (DSSP, 8-state):
-HHHHHHH-HHHHHHH--EEEEEESS--S-HHHHHHHH--SS--SEEEEEEEGGG--HHHHHHGGG-TTEEEEEEE--S-----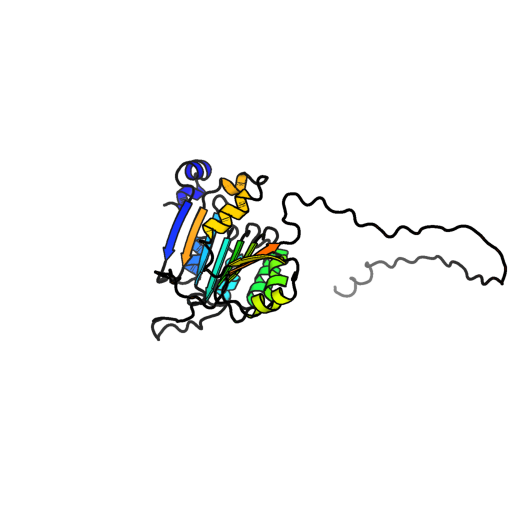-TT---------HHHHHHHHHHHHHS-TTTT--EEEEES-TT--HHHHHHHTTSTT--EEEEES-HHHHHHHTTS-BTTEEEEEEESS----HHHHHHHHHHHTTT-HHHHSS-EEEEEES-----SS----SPPEEEEEETT--TT-----------PPPP---------------------GGGSSTT--

Radius of gyration: 25.97 Å; Cα contacts (8 Å, |Δi|>4): 447; chains: 1; bounding box: 57×92×62 Å

Sequence (276 aa):
MWKLLATVYPSQLAETEQYRSVEIENPKLSMKDYLSLTKSDSLNWRVVLTLASSYARIPELVGISEIKNLCALDIATPAKLHALPEDTDLQVTALTDRIVRAWSELAQTAKAFSHLRVVILRHQTDLSKVALHYLRFFPNLQSVVAFGCPGIESALSGGNVDGWTLAEVKRSAPATLYAHYKASCNANSNDSTVAESPVLDFQIGEMKKSRGPPSTPYSAIYLQRIGSVPGAKPEPNTKKRKEAGPLGDQPGQPRKSKAVMKDRTKDIGDVLSSFF

Mean predicted aligned error: 13.5 Å

Foldseek 3Di:
DVVVCLQPPFQVCLVPPQEDEDAAADDPDQLVVQLVVQADPVLSAAEAEEEELQRDDLVSLLCNLVRQRYAEYEYADDPDPDDDDPPDPRPRDADALVSLQSSLVCCVPVVGLQNYAEYEYYQRARYALSSVLSQLSNPRHWKYKYKNHVRHVVVCVVAAGNQKGFDDKAQADDDDRVVVSQVRCVQCVVCVVNSRGRYYYYYHHDDPPPPDDDSRVIIIIMIGGRPPHVPDDPDPDPDPDDDDDDDDDDDDDDDDDDDDDDDDDDDPVPVPPPPD